Protein AF-A0AAD7EHP1-F1 (afdb_monomer_lite)

InterPro domains:
  IPR008949 Isoprenoid synthase domain superfamily [G3DSA:1.10.600.10] (1-128)

Secondary structure (DSSP, 8-state):
-HHHHHHHTT-HHHHHHHHHHHHHHHHHHHHHHHHHHHHHHHHHH--PPPPPPPPS---S-HHHHHTT---HHHHHHHHHHHHHHHT-HHHHHHHHHH--STTS---HHHHHHHHHHHHHHHHHHHHHHHHHHTT--HHHHHHHHHHHHHHHHHHHHHTTHHHHHHHHHT-TT-TT--HHHHHHHHHHHHHHHHHHHHHHH-TTT--SSTHHHHSS-------

Structure (mmCIF, N/CA/C/O backbone):
data_AF-A0AAD7EHP1-F1
#
_entry.id   AF-A0AAD7EHP1-F1
#
loop_
_atom_site.group_PDB
_atom_site.id
_atom_site.type_symbol
_atom_site.label_atom_id
_atom_site.label_alt_id
_atom_site.label_comp_id
_atom_site.label_asym_id
_atom_site.label_entity_id
_atom_site.label_seq_id
_atom_site.pdbx_PDB_ins_code
_atom_site.Cartn_x
_atom_site.Cartn_y
_atom_site.Cartn_z
_atom_site.occupancy
_atom_site.B_iso_or_equiv
_atom_site.auth_seq_id
_atom_site.auth_comp_id
_atom_site.auth_asym_id
_atom_site.auth_atom_id
_atom_site.pdbx_PDB_model_num
ATOM 1 N N . MET A 1 1 ? 14.590 -21.689 11.921 1.00 51.53 1 MET A N 1
ATOM 2 C CA . MET A 1 1 ? 13.105 -21.683 11.906 1.00 51.53 1 MET A CA 1
ATOM 3 C C . MET A 1 1 ? 12.519 -21.373 13.291 1.00 51.53 1 MET A C 1
ATOM 5 O O . MET A 1 1 ? 11.481 -20.734 13.353 1.00 51.53 1 MET A O 1
ATOM 9 N N . THR A 1 2 ? 13.194 -21.745 14.386 1.00 60.00 2 THR A N 1
ATOM 10 C CA . THR A 1 2 ? 12.830 -21.421 15.783 1.00 60.00 2 THR A CA 1
ATOM 11 C C . THR A 1 2 ? 12.892 -19.927 16.131 1.00 60.00 2 THR A C 1
ATOM 13 O O . THR A 1 2 ? 11.960 -19.435 16.749 1.00 60.00 2 THR A O 1
ATOM 16 N N . GLU A 1 3 ? 13.889 -19.173 15.652 1.00 60.41 3 GLU A N 1
ATOM 17 C CA . GLU A 1 3 ? 13.988 -17.717 15.913 1.00 60.41 3 GLU A CA 1
ATOM 18 C C . GLU A 1 3 ? 12.805 -16.913 15.348 1.00 60.41 3 GLU A C 1
ATOM 20 O O . GLU A 1 3 ? 12.292 -16.004 15.992 1.00 60.41 3 GLU A O 1
ATOM 25 N N . LEU A 1 4 ? 12.310 -17.268 14.156 1.00 57.38 4 LEU A N 1
ATOM 26 C CA . LEU A 1 4 ? 11.130 -16.614 13.571 1.00 57.38 4 LEU A CA 1
ATOM 27 C C . LEU A 1 4 ? 9.859 -16.904 14.384 1.00 57.38 4 LEU A C 1
ATOM 29 O O . LEU A 1 4 ? 8.971 -16.061 14.455 1.00 57.38 4 LEU A O 1
ATOM 33 N N . LEU A 1 5 ? 9.779 -18.082 15.003 1.00 61.16 5 LEU A N 1
ATOM 34 C CA . LEU A 1 5 ? 8.697 -18.464 15.909 1.00 61.16 5 LEU A CA 1
ATOM 35 C C . LEU A 1 5 ? 8.768 -17.697 17.235 1.00 61.16 5 LEU A C 1
ATOM 37 O O . LEU A 1 5 ? 7.725 -17.332 17.768 1.00 61.16 5 LEU A O 1
ATOM 41 N N . GLU A 1 6 ? 9.967 -17.407 17.741 1.00 73.06 6 GLU A N 1
ATOM 42 C CA . GLU A 1 6 ? 10.153 -16.567 18.931 1.00 73.06 6 GLU A CA 1
ATOM 43 C C . GLU A 1 6 ? 9.808 -15.097 18.663 1.00 73.06 6 GLU A C 1
ATOM 45 O O . GLU A 1 6 ? 9.146 -14.464 19.484 1.00 73.06 6 GLU A O 1
ATOM 50 N N . ILE A 1 7 ? 10.202 -14.562 17.503 1.00 67.25 7 ILE A N 1
ATOM 51 C CA . ILE A 1 7 ? 9.988 -13.151 17.147 1.00 67.25 7 ILE A CA 1
ATOM 52 C C . ILE A 1 7 ? 8.534 -12.883 16.736 1.00 67.25 7 ILE A C 1
ATOM 54 O O . ILE A 1 7 ? 7.931 -11.909 17.188 1.00 67.25 7 ILE A O 1
ATOM 58 N N . TYR A 1 8 ? 7.954 -13.733 15.883 1.00 64.38 8 TY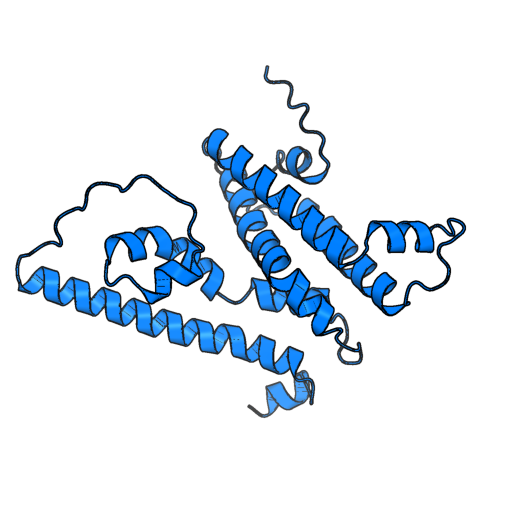R A N 1
ATOM 59 C CA . TYR A 1 8 ? 6.619 -13.512 15.310 1.00 64.38 8 TYR A CA 1
ATOM 60 C C . TYR A 1 8 ? 5.504 -14.301 16.011 1.00 64.38 8 TYR A C 1
ATOM 62 O O . TYR A 1 8 ? 4.321 -14.077 15.742 1.00 64.38 8 TYR A O 1
ATOM 70 N N . GLY A 1 9 ? 5.850 -15.206 16.930 1.00 73.75 9 GLY A N 1
ATOM 71 C CA . GLY A 1 9 ? 4.888 -15.991 17.699 1.00 73.75 9 GLY A CA 1
ATOM 72 C C . GLY A 1 9 ? 3.931 -16.813 16.828 1.00 73.75 9 GLY A C 1
ATOM 73 O O . GLY A 1 9 ? 4.270 -17.301 15.747 1.00 73.75 9 GLY A O 1
ATOM 74 N N . ASN A 1 10 ? 2.689 -16.947 17.303 1.00 75.94 10 ASN A N 1
ATOM 75 C CA . ASN A 1 10 ? 1.600 -17.620 16.587 1.00 75.94 10 ASN A CA 1
ATOM 76 C C . ASN A 1 10 ? 0.879 -16.718 15.573 1.00 75.94 10 ASN A C 1
ATOM 78 O O . ASN A 1 10 ? -0.175 -17.095 15.053 1.00 75.94 10 ASN A O 1
ATOM 82 N N . ASP A 1 11 ? 1.433 -15.559 15.228 1.00 76.56 11 ASP A N 1
ATOM 83 C CA . ASP A 1 11 ? 0.765 -14.647 14.316 1.00 76.56 11 ASP A CA 1
ATOM 84 C C . ASP A 1 11 ? 0.835 -15.143 12.866 1.00 76.56 11 ASP A C 1
ATOM 86 O O . ASP A 1 11 ? 1.907 -15.262 12.272 1.00 76.56 11 ASP A O 1
ATOM 90 N N . ALA A 1 12 ? -0.311 -15.500 12.289 1.00 72.75 12 ALA A N 1
ATOM 91 C CA . ALA A 1 12 ? -0.367 -16.050 10.937 1.00 72.75 12 ALA A CA 1
ATOM 92 C C . ALA A 1 12 ? -0.020 -15.009 9.858 1.00 72.75 12 ALA A C 1
ATOM 94 O O . ALA A 1 12 ? 0.536 -15.368 8.822 1.00 72.75 12 ALA A O 1
ATOM 95 N N . VAL A 1 13 ? -0.308 -13.727 10.101 1.00 70.44 13 VAL A N 1
ATOM 96 C CA . VAL A 1 13 ? -0.081 -12.651 9.130 1.00 70.44 13 VAL A CA 1
ATOM 97 C C . VAL A 1 13 ? 1.401 -12.328 9.060 1.00 70.44 13 VAL A C 1
ATOM 99 O O . VAL A 1 13 ? 1.963 -12.308 7.971 1.00 70.44 13 VAL A O 1
ATOM 102 N N . LEU A 1 14 ? 2.056 -12.153 10.210 1.00 69.94 14 LEU A N 1
ATOM 103 C CA . LEU A 1 14 ? 3.493 -11.863 10.246 1.00 69.94 14 LEU A CA 1
ATOM 104 C C . LEU A 1 14 ? 4.320 -13.035 9.700 1.00 69.94 14 LEU A C 1
ATOM 106 O O . LEU A 1 14 ? 5.288 -12.82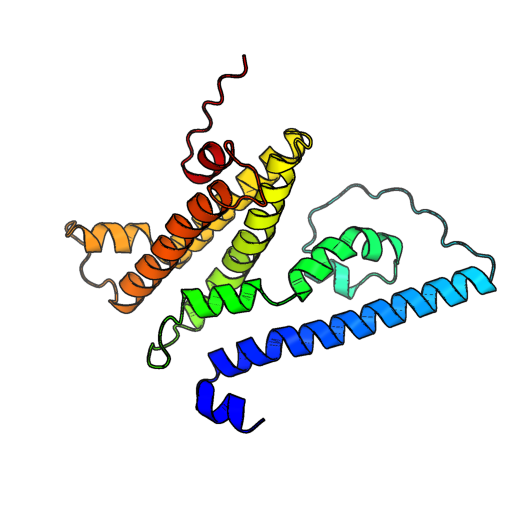5 8.972 1.00 69.94 14 LEU A O 1
ATOM 110 N N . ARG A 1 15 ? 3.890 -14.277 9.958 1.00 69.81 15 ARG A N 1
ATOM 111 C CA . ARG A 1 15 ? 4.502 -15.472 9.355 1.00 69.81 15 ARG A CA 1
ATOM 112 C C . ARG A 1 15 ? 4.280 -15.545 7.845 1.00 69.81 15 ARG A C 1
ATOM 114 O O . ARG A 1 15 ? 5.215 -15.862 7.116 1.00 69.81 15 ARG A O 1
ATOM 121 N N . GLY A 1 16 ? 3.075 -15.222 7.374 1.00 68.00 16 GLY A N 1
ATOM 122 C CA . GLY A 1 16 ? 2.766 -15.152 5.946 1.00 68.00 16 GLY A CA 1
ATOM 123 C C . GLY A 1 16 ? 3.605 -14.095 5.230 1.00 68.00 16 GLY A C 1
ATOM 124 O O . GLY A 1 16 ? 4.216 -14.385 4.210 1.00 68.00 16 GLY A O 1
ATOM 125 N N . VAL A 1 17 ? 3.723 -12.903 5.813 1.00 67.06 17 VAL A N 1
ATOM 126 C CA . VAL A 1 17 ? 4.549 -11.803 5.295 1.00 67.06 17 VAL A CA 1
ATOM 127 C C . VAL A 1 17 ? 6.025 -12.174 5.246 1.00 67.06 17 VAL A C 1
ATOM 129 O O . VAL A 1 17 ? 6.695 -11.825 4.286 1.00 67.06 17 VAL A O 1
ATOM 132 N N . ALA A 1 18 ? 6.535 -12.914 6.231 1.00 63.19 18 ALA A N 1
ATOM 133 C CA . ALA A 1 18 ? 7.902 -13.422 6.180 1.00 63.19 18 ALA A CA 1
ATOM 134 C C . ALA A 1 18 ? 8.089 -14.483 5.078 1.00 63.19 18 ALA A C 1
ATOM 136 O O . ALA A 1 18 ? 9.169 -14.577 4.504 1.00 63.19 18 ALA A O 1
ATOM 137 N N . ALA A 1 19 ? 7.055 -15.272 4.770 1.00 64.50 19 ALA A N 1
ATOM 138 C CA . ALA A 1 19 ? 7.105 -16.320 3.750 1.00 64.50 19 ALA A CA 1
ATOM 139 C C . ALA A 1 19 ? 6.930 -15.790 2.319 1.00 64.50 19 ALA A C 1
ATOM 141 O O . ALA A 1 19 ? 7.494 -16.374 1.396 1.00 64.50 19 ALA A O 1
ATOM 142 N N . VAL A 1 20 ? 6.180 -14.697 2.126 1.00 68.38 20 VAL A N 1
ATOM 143 C CA . VAL A 1 20 ? 5.904 -14.126 0.799 1.00 68.38 20 VAL A CA 1
ATOM 144 C C . VAL A 1 20 ? 7.207 -13.803 0.058 1.00 68.38 20 VAL A C 1
ATOM 146 O O . VAL A 1 20 ? 7.430 -14.447 -0.956 1.00 68.38 20 VAL A O 1
ATOM 149 N N . PRO A 1 21 ? 8.140 -12.966 0.556 1.00 61.12 21 PRO A N 1
ATOM 150 C CA . PRO A 1 21 ? 9.398 -12.686 -0.141 1.00 61.12 21 PRO A CA 1
ATOM 151 C C . PRO A 1 21 ? 10.193 -13.942 -0.523 1.00 61.12 21 PRO A C 1
ATOM 153 O O . PRO A 1 21 ? 10.827 -13.958 -1.570 1.00 61.12 21 PRO A O 1
ATOM 156 N N . TRP A 1 22 ? 10.127 -15.012 0.279 1.00 57.88 22 TRP A N 1
ATOM 157 C CA . TRP A 1 22 ? 10.786 -16.286 -0.025 1.00 57.88 22 TRP A CA 1
ATOM 158 C C . TRP A 1 22 ? 10.126 -17.052 -1.171 1.00 57.88 22 TRP A C 1
ATOM 160 O O . TRP A 1 22 ? 10.825 -17.505 -2.073 1.00 57.88 22 TRP A O 1
ATOM 170 N N . ILE A 1 23 ? 8.798 -17.192 -1.157 1.00 67.50 23 ILE A N 1
ATOM 171 C CA . ILE A 1 23 ? 8.046 -17.811 -2.263 1.00 67.50 23 ILE A CA 1
ATOM 172 C C . ILE A 1 23 ? 8.320 -17.034 -3.549 1.00 67.50 23 ILE A C 1
ATOM 174 O O . ILE A 1 23 ? 8.612 -17.593 -4.601 1.00 67.50 23 ILE A O 1
ATOM 178 N N . THR A 1 24 ? 8.292 -15.719 -3.424 1.00 63.22 24 THR A N 1
ATOM 179 C CA . THR A 1 24 ? 8.427 -14.801 -4.531 1.00 63.22 24 THR A CA 1
ATOM 180 C C . THR A 1 24 ? 9.853 -14.768 -5.101 1.00 63.22 24 THR A C 1
ATOM 182 O O . THR A 1 24 ? 10.026 -14.712 -6.318 1.00 63.22 24 THR A O 1
ATOM 185 N N . PHE A 1 25 ? 10.872 -14.910 -4.248 1.00 62.84 25 PHE A N 1
ATOM 186 C CA . PHE A 1 25 ? 12.261 -15.145 -4.650 1.00 62.84 25 PHE A CA 1
ATOM 187 C C . PHE A 1 25 ? 12.414 -16.464 -5.419 1.00 62.84 25 PHE A C 1
ATOM 189 O O . PHE A 1 25 ? 13.030 -16.481 -6.481 1.00 62.84 25 PHE A O 1
ATOM 196 N N . ILE A 1 26 ? 11.813 -17.551 -4.923 1.00 65.56 26 ILE A N 1
ATOM 197 C CA . ILE A 1 26 ? 11.844 -18.864 -5.584 1.00 65.56 26 ILE A CA 1
ATOM 198 C C . ILE A 1 26 ? 11.208 -18.785 -6.981 1.00 65.56 26 ILE A C 1
ATOM 200 O O . ILE A 1 26 ? 11.816 -19.247 -7.947 1.00 65.56 26 ILE A O 1
ATOM 204 N N . ASP A 1 27 ? 10.039 -18.151 -7.111 1.00 67.25 27 ASP A N 1
ATOM 205 C CA . ASP A 1 27 ? 9.392 -17.910 -8.409 1.00 67.25 27 ASP A CA 1
ATOM 206 C C . ASP A 1 27 ? 10.288 -17.093 -9.354 1.00 67.25 27 ASP A C 1
ATOM 208 O O . ASP A 1 27 ? 10.375 -17.381 -10.549 1.00 67.25 27 ASP A O 1
ATOM 212 N N . GLY A 1 28 ? 10.970 -16.072 -8.824 1.00 62.28 28 GLY A N 1
ATOM 213 C CA . GLY A 1 28 ? 11.942 -15.270 -9.567 1.00 62.28 28 GLY A CA 1
ATOM 214 C C . GLY A 1 28 ? 13.089 -16.114 -10.123 1.00 62.28 28 GLY A C 1
ATOM 215 O O . GLY A 1 28 ? 13.375 -16.038 -11.317 1.00 62.28 28 GLY A O 1
ATOM 216 N N . CYS A 1 29 ? 13.687 -16.975 -9.294 1.00 65.69 29 CYS A N 1
ATOM 217 C CA . CYS A 1 29 ? 14.755 -17.886 -9.712 1.00 65.69 29 CYS A CA 1
ATOM 218 C C . CYS A 1 29 ? 14.299 -18.881 -10.790 1.00 65.69 29 CYS A C 1
ATOM 220 O O . CYS A 1 29 ? 15.072 -19.201 -11.694 1.00 65.69 29 CYS A O 1
ATOM 222 N N . PHE A 1 30 ? 13.060 -19.381 -10.718 1.00 66.94 30 PHE A N 1
ATOM 223 C CA . PHE A 1 30 ? 12.521 -20.256 -11.762 1.00 66.94 30 PHE A CA 1
ATOM 224 C C . PHE A 1 30 ? 12.333 -19.514 -13.088 1.00 66.94 30 PHE A C 1
ATOM 226 O O . PHE A 1 30 ? 12.760 -20.025 -14.121 1.00 66.94 30 PHE A O 1
ATOM 233 N N . MET A 1 31 ? 11.793 -18.293 -13.066 1.00 66.38 31 MET A N 1
ATOM 234 C CA . MET A 1 31 ? 11.661 -17.490 -14.286 1.00 66.38 31 MET A CA 1
ATOM 235 C C . MET A 1 31 ? 13.010 -17.117 -14.906 1.00 66.38 31 MET A C 1
ATOM 237 O O . MET A 1 31 ? 13.165 -17.214 -16.120 1.00 66.38 31 MET A O 1
ATOM 241 N N . GLU A 1 32 ? 13.999 -16.727 -14.100 1.00 69.50 32 GLU A N 1
ATOM 242 C CA . GLU A 1 32 ? 15.356 -16.453 -14.591 1.00 69.50 32 GLU A CA 1
ATOM 243 C C . GLU A 1 32 ? 15.954 -17.687 -15.280 1.00 69.50 32 GLU A C 1
ATOM 245 O O . GLU A 1 32 ? 16.493 -17.593 -16.383 1.00 69.50 32 GLU A O 1
ATOM 250 N N . LYS A 1 33 ? 15.796 -18.870 -14.675 1.00 70.75 33 LYS A N 1
ATOM 251 C CA . LYS A 1 33 ? 16.229 -20.135 -15.274 1.00 70.75 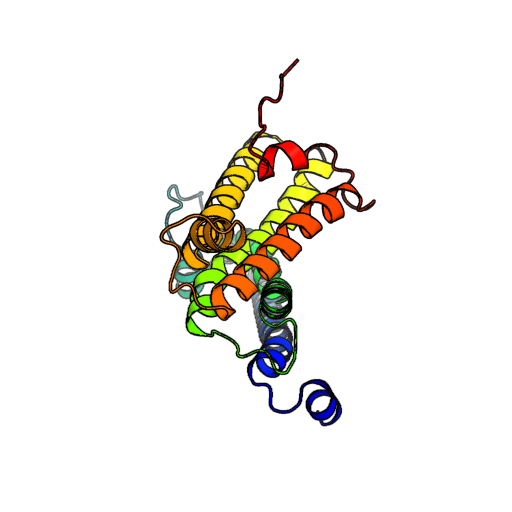33 LYS A CA 1
ATOM 252 C C . LYS A 1 33 ? 15.554 -20.390 -16.625 1.00 70.75 33 LYS A C 1
ATOM 254 O O . LYS A 1 33 ? 16.237 -20.810 -17.559 1.00 70.75 33 LYS A O 1
ATOM 259 N N . ASP A 1 34 ? 14.252 -20.146 -16.739 1.00 69.25 34 ASP A N 1
ATOM 260 C CA . ASP A 1 34 ? 13.510 -20.354 -17.987 1.00 69.25 34 ASP A CA 1
ATOM 261 C C . ASP A 1 34 ? 13.969 -19.391 -19.094 1.00 69.25 34 ASP A C 1
ATOM 263 O O . ASP A 1 34 ? 14.149 -19.816 -20.239 1.00 69.25 34 ASP A O 1
ATOM 267 N N . ILE A 1 35 ? 14.255 -18.129 -18.749 1.00 68.69 35 ILE A N 1
ATOM 268 C CA . ILE A 1 35 ? 14.849 -17.143 -19.668 1.00 68.69 35 ILE A CA 1
ATOM 269 C C . ILE A 1 35 ? 16.216 -17.632 -20.158 1.00 68.69 35 ILE A C 1
ATOM 271 O O . ILE A 1 35 ? 16.448 -17.696 -21.365 1.00 68.69 35 ILE A O 1
ATOM 275 N N . LEU A 1 36 ? 17.096 -18.056 -19.247 1.00 72.56 36 LEU A N 1
ATOM 276 C CA . LEU A 1 36 ? 18.434 -18.547 -19.597 1.00 72.56 36 LEU A CA 1
ATOM 277 C C . LEU A 1 36 ? 18.383 -19.799 -20.488 1.00 72.56 36 LEU A C 1
ATOM 279 O O . LEU A 1 36 ? 19.185 -19.944 -21.414 1.00 72.56 36 LEU A O 1
ATOM 283 N N . ILE A 1 37 ? 17.431 -20.706 -20.244 1.00 72.25 37 ILE A N 1
ATOM 284 C CA . ILE A 1 37 ? 17.199 -21.883 -21.093 1.00 72.25 37 ILE A CA 1
ATOM 285 C C . ILE A 1 37 ? 16.756 -21.448 -22.496 1.00 72.25 37 ILE A C 1
ATOM 287 O O . ILE A 1 37 ? 17.287 -21.946 -23.493 1.00 72.25 37 ILE A O 1
ATOM 291 N N . ALA A 1 38 ? 15.814 -20.510 -22.592 1.00 70.38 38 ALA A N 1
ATOM 292 C CA . ALA A 1 38 ? 15.325 -20.006 -23.869 1.00 70.38 38 ALA A CA 1
ATOM 293 C C . ALA A 1 38 ? 16.416 -19.280 -24.67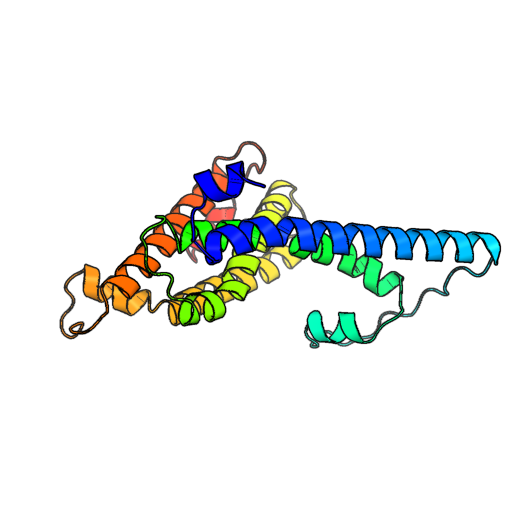7 1.00 70.38 38 ALA A C 1
ATOM 295 O O . ALA A 1 38 ? 16.543 -19.510 -25.885 1.00 70.38 38 ALA A O 1
ATOM 296 N N . GLU A 1 39 ? 17.249 -18.467 -24.024 1.00 71.94 39 GLU A N 1
ATOM 297 C CA . GLU A 1 39 ? 18.408 -17.816 -24.644 1.00 71.94 39 GLU A CA 1
ATOM 298 C C . GLU A 1 39 ? 19.421 -18.845 -25.158 1.00 71.94 39 GLU A C 1
ATOM 300 O O . GLU A 1 39 ? 19.853 -18.770 -26.311 1.00 71.94 39 GLU A O 1
ATOM 305 N N . TYR A 1 40 ? 19.741 -19.861 -24.348 1.00 76.56 40 TYR A N 1
ATOM 306 C CA . TYR A 1 40 ? 20.640 -20.946 -24.743 1.00 76.56 40 TYR A CA 1
ATOM 307 C C . TYR A 1 40 ? 20.133 -21.692 -25.988 1.00 76.56 40 TYR A C 1
ATOM 309 O O . TYR A 1 40 ? 20.897 -21.957 -26.922 1.00 76.56 40 TYR A O 1
ATOM 317 N N . HIS A 1 41 ? 18.836 -22.009 -26.039 1.00 71.38 41 HIS A N 1
ATOM 318 C CA . HIS A 1 41 ? 18.234 -22.670 -27.198 1.00 71.38 41 HIS A CA 1
ATOM 319 C C . HIS A 1 41 ? 18.212 -21.779 -28.444 1.00 71.38 41 HIS A C 1
ATOM 321 O O . HIS A 1 41 ? 18.502 -22.264 -29.544 1.00 71.38 41 HIS A O 1
ATOM 327 N N . SER A 1 42 ? 17.930 -20.486 -28.284 1.00 73.75 42 SER A N 1
ATOM 328 C CA . SER A 1 42 ? 17.937 -19.511 -29.382 1.00 73.75 42 SER A CA 1
ATOM 329 C C . SER A 1 42 ? 19.341 -19.359 -29.975 1.00 73.75 42 SER A C 1
ATOM 331 O O . SER A 1 42 ? 19.525 -19.459 -31.190 1.00 73.75 42 SER A O 1
ATOM 333 N N . ALA A 1 43 ? 20.361 -19.246 -29.117 1.00 76.88 43 ALA A N 1
ATOM 334 C CA . ALA A 1 43 ? 21.762 -19.172 -29.526 1.00 76.88 43 ALA A CA 1
ATOM 335 C C . ALA A 1 43 ? 22.220 -20.431 -30.281 1.00 76.88 43 ALA A C 1
ATOM 337 O O . ALA A 1 43 ? 22.983 -20.345 -31.242 1.00 76.88 43 ALA A O 1
ATOM 338 N N . ARG A 1 44 ? 21.735 -21.611 -29.876 1.00 77.81 44 ARG A N 1
ATOM 339 C CA . ARG A 1 44 ? 22.128 -22.894 -30.473 1.00 77.81 44 ARG A CA 1
ATOM 340 C C . ARG A 1 44 ? 21.431 -23.195 -31.802 1.00 77.81 44 ARG A C 1
ATOM 342 O O . ARG A 1 44 ? 22.001 -23.888 -32.641 1.00 77.81 44 ARG A O 1
ATOM 349 N N . THR A 1 45 ? 20.202 -22.723 -31.989 1.00 82.31 45 THR A N 1
ATOM 350 C CA . THR A 1 45 ? 19.402 -23.009 -33.194 1.00 82.31 45 THR A CA 1
ATOM 351 C C . THR A 1 45 ? 19.550 -21.947 -34.284 1.00 82.31 45 THR A C 1
ATOM 353 O O . THR A 1 45 ? 19.120 -22.178 -35.412 1.00 82.31 45 THR A O 1
ATOM 356 N N . GLY A 1 46 ? 20.154 -20.791 -33.977 1.00 71.00 46 GLY A N 1
ATOM 357 C CA . GLY A 1 46 ? 20.308 -19.674 -34.917 1.00 71.00 46 GLY A CA 1
ATOM 358 C C . GLY A 1 46 ? 18.986 -18.995 -35.296 1.00 71.00 46 GLY A C 1
ATOM 359 O O . GLY A 1 46 ? 18.979 -18.044 -36.076 1.00 71.00 46 GLY A O 1
ATOM 360 N N . GLN A 1 47 ? 17.866 -19.462 -34.741 1.00 66.31 47 GLN A N 1
ATOM 361 C CA . GLN A 1 47 ? 16.574 -18.808 -34.836 1.00 66.31 47 GLN A CA 1
ATOM 362 C C . GLN A 1 47 ? 16.458 -17.834 -33.671 1.00 66.31 47 GLN A C 1
ATOM 364 O O . GLN A 1 47 ? 16.034 -18.194 -32.577 1.00 66.31 47 GLN A O 1
ATOM 369 N N . TRP A 1 48 ? 16.826 -16.579 -33.917 1.00 55.88 48 TRP A N 1
ATOM 370 C CA . TRP A 1 48 ? 16.304 -15.492 -33.100 1.00 55.88 48 TRP A CA 1
ATOM 371 C C . TRP A 1 48 ? 14.780 -15.521 -33.221 1.00 55.88 48 TRP A C 1
ATOM 373 O O . TRP A 1 48 ? 14.255 -15.612 -34.339 1.00 55.88 48 TRP A O 1
ATOM 383 N N . ALA A 1 49 ? 14.073 -15.484 -32.089 1.00 56.56 49 ALA A N 1
ATOM 384 C CA . ALA A 1 49 ? 12.633 -15.268 -32.086 1.00 56.56 49 ALA A CA 1
ATOM 385 C C . ALA A 1 49 ? 12.345 -14.051 -32.980 1.00 56.56 49 ALA A C 1
ATOM 387 O O . ALA A 1 49 ? 12.969 -13.000 -32.830 1.00 56.56 49 ALA A O 1
ATOM 388 N N . ARG A 1 50 ? 11.505 -14.223 -34.007 1.00 50.53 50 ARG A N 1
ATOM 389 C CA . ARG A 1 50 ? 11.193 -13.127 -34.932 1.00 50.53 50 ARG A CA 1
ATOM 390 C C . ARG A 1 50 ? 10.583 -11.977 -34.121 1.00 50.53 50 ARG A C 1
ATOM 392 O O . ARG A 1 50 ? 9.631 -12.259 -33.397 1.00 50.53 50 ARG A O 1
ATOM 399 N N . PRO A 1 51 ? 11.043 -10.725 -34.288 1.00 42.72 51 PRO A N 1
ATOM 400 C CA . PRO A 1 51 ? 10.432 -9.585 -33.616 1.00 42.72 51 PRO A CA 1
ATOM 401 C C . PRO A 1 51 ? 8.973 -9.475 -34.060 1.00 42.72 51 PRO A C 1
ATOM 403 O O . PRO A 1 51 ? 8.681 -9.410 -35.262 1.00 42.72 51 PRO A O 1
ATOM 406 N N . ILE A 1 52 ? 8.048 -9.522 -33.103 1.00 47.38 52 ILE A N 1
ATOM 407 C CA . ILE A 1 52 ? 6.615 -9.473 -33.392 1.00 47.38 52 ILE A CA 1
ATOM 408 C C . ILE A 1 52 ? 6.168 -8.011 -33.418 1.00 47.38 52 ILE A C 1
ATOM 410 O O . ILE A 1 52 ? 6.504 -7.208 -32.551 1.00 47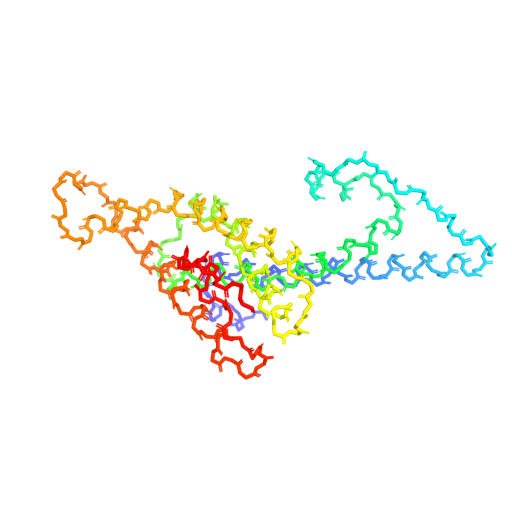.38 52 ILE A O 1
ATOM 414 N N . ALA A 1 53 ? 5.391 -7.661 -34.444 1.00 38.31 53 ALA A N 1
ATOM 415 C CA . ALA A 1 53 ? 4.795 -6.340 -34.577 1.00 38.31 53 ALA A CA 1
ATOM 416 C C . ALA A 1 53 ? 3.951 -5.982 -33.331 1.00 38.31 53 ALA A C 1
ATOM 418 O O . ALA A 1 53 ? 3.181 -6.826 -32.858 1.00 38.31 53 ALA A O 1
ATOM 419 N N . PRO A 1 54 ? 4.040 -4.742 -32.817 1.00 38.28 54 PRO A N 1
ATOM 420 C CA . PRO A 1 54 ? 3.297 -4.328 -31.632 1.00 38.28 54 PRO A CA 1
ATOM 421 C C . PRO A 1 54 ? 1.790 -4.464 -31.876 1.00 38.28 54 PRO A C 1
ATOM 423 O O . PRO A 1 54 ? 1.261 -3.943 -32.860 1.00 38.28 54 PRO A O 1
ATOM 426 N N . ARG A 1 55 ? 1.085 -5.171 -30.984 1.00 41.47 55 ARG A N 1
ATOM 427 C CA . ARG A 1 55 ? -0.379 -5.270 -31.042 1.00 41.47 55 ARG A CA 1
ATOM 428 C C . ARG A 1 55 ? -1.031 -4.057 -30.367 1.00 41.47 55 ARG A C 1
ATOM 430 O O . ARG A 1 55 ? -0.694 -3.762 -29.220 1.00 41.47 55 ARG A O 1
ATOM 437 N N . PRO A 1 56 ? -1.989 -3.389 -31.029 1.00 45.25 56 PRO A N 1
ATOM 438 C CA . PRO A 1 56 ? -2.802 -2.360 -30.405 1.00 45.25 56 PRO A CA 1
ATOM 439 C C . PRO A 1 56 ? -3.952 -3.027 -29.639 1.00 45.25 56 PRO A C 1
ATOM 441 O O . PRO A 1 56 ? -4.846 -3.589 -30.255 1.00 45.25 56 PRO A O 1
ATOM 444 N N . ASP A 1 57 ? -3.852 -3.057 -28.309 1.00 48.00 57 ASP A N 1
ATOM 445 C CA . ASP A 1 57 ? -4.942 -2.810 -27.343 1.00 48.00 57 ASP A CA 1
ATOM 446 C C . ASP A 1 57 ? -4.535 -3.306 -25.946 1.00 48.00 57 ASP A C 1
ATOM 448 O O . ASP A 1 57 ? -4.307 -4.494 -25.709 1.00 48.00 57 ASP A O 1
ATOM 452 N N . ILE A 1 58 ? -4.415 -2.371 -24.998 1.00 45.94 58 ILE A N 1
ATOM 453 C CA . ILE A 1 58 ? -3.945 -2.611 -23.628 1.00 45.94 58 ILE A CA 1
ATOM 454 C C . ILE A 1 58 ? -5.113 -2.368 -22.669 1.00 45.94 58 ILE A C 1
ATOM 456 O O . ILE A 1 58 ? -5.245 -1.289 -22.105 1.00 45.94 58 ILE A O 1
ATOM 460 N N . THR A 1 59 ? -5.951 -3.382 -22.466 1.00 40.47 59 THR A N 1
ATOM 461 C CA . THR A 1 59 ? -7.009 -3.364 -21.430 1.00 40.47 59 THR A CA 1
ATOM 462 C C . THR A 1 59 ? -7.206 -4.705 -20.715 1.00 40.47 59 THR A C 1
ATOM 464 O O . THR A 1 59 ? -8.149 -4.856 -19.947 1.00 40.47 59 THR A O 1
ATOM 467 N N . LEU A 1 60 ? -6.305 -5.680 -20.891 1.00 44.09 60 LEU A N 1
ATOM 468 C CA . LEU A 1 60 ? -6.309 -6.915 -20.090 1.00 44.09 60 LEU A CA 1
ATOM 469 C C . LEU A 1 60 ? -5.451 -6.770 -18.833 1.00 44.09 60 LEU A C 1
ATOM 471 O O . LEU A 1 60 ? -4.345 -6.222 -18.907 1.00 44.09 60 LEU A O 1
ATOM 475 N N . SER A 1 61 ? -5.938 -7.305 -17.712 1.00 48.56 61 SER A N 1
ATOM 476 C CA . SER A 1 61 ? -5.204 -7.332 -16.447 1.00 48.56 61 SER A CA 1
ATOM 477 C C . SER A 1 61 ? -3.905 -8.141 -16.586 1.00 48.56 61 SER A C 1
ATOM 479 O O . SER A 1 61 ? -3.861 -9.155 -17.284 1.00 48.56 61 SER A O 1
ATOM 481 N N . VAL A 1 62 ? -2.831 -7.692 -15.929 1.00 47.09 62 VAL A N 1
ATOM 482 C CA . VAL A 1 62 ? -1.497 -8.337 -15.948 1.00 47.09 62 VAL A CA 1
ATOM 483 C C . VAL A 1 62 ? -1.581 -9.830 -15.578 1.00 47.09 62 VAL A C 1
ATOM 485 O O . VAL A 1 62 ? -0.901 -10.666 -16.169 1.00 47.09 62 VAL A O 1
ATOM 488 N N . TYR A 1 63 ? -2.497 -10.191 -14.676 1.00 42.88 63 TYR A N 1
ATOM 489 C CA . TYR A 1 63 ? -2.716 -11.573 -14.243 1.00 42.88 63 TYR A CA 1
ATOM 490 C C . TYR A 1 63 ? -3.296 -12.489 -15.332 1.00 42.88 63 TYR A C 1
ATOM 492 O O . TYR A 1 63 ? -2.951 -13.667 -15.382 1.00 42.88 63 TYR A O 1
ATOM 500 N N . GLU A 1 64 ? -4.137 -11.976 -16.233 1.00 47.78 64 GLU A N 1
ATOM 501 C CA . GLU A 1 64 ? -4.698 -12.773 -17.335 1.00 47.78 64 GLU A CA 1
ATOM 502 C C . GLU A 1 64 ? -3.688 -13.018 -18.464 1.00 47.78 64 GLU A C 1
ATOM 504 O O . GLU A 1 64 ? -3.805 -14.011 -19.188 1.00 47.78 64 GLU A O 1
ATOM 509 N N . ARG A 1 65 ? -2.681 -12.145 -18.608 1.00 50.50 65 ARG A N 1
ATOM 510 C CA . ARG A 1 65 ? -1.618 -12.280 -19.621 1.00 50.50 65 ARG A CA 1
ATOM 511 C C . ARG A 1 65 ? -0.557 -13.294 -19.209 1.00 50.50 65 ARG A C 1
ATOM 513 O O . ARG A 1 65 ? -0.190 -14.145 -20.021 1.00 50.50 65 ARG A O 1
ATOM 520 N N . LEU A 1 66 ? -0.152 -13.269 -17.937 1.00 45.38 66 LEU A N 1
ATOM 521 C CA . LEU A 1 66 ? 0.840 -14.193 -17.370 1.00 45.38 66 LEU A CA 1
ATOM 522 C C . LEU A 1 66 ? 0.430 -15.671 -17.491 1.00 45.38 66 LEU A C 1
ATOM 524 O O . LEU A 1 66 ? 1.289 -16.541 -17.568 1.00 45.38 66 LEU A O 1
ATOM 528 N N . GLY A 1 67 ? -0.871 -15.972 -17.558 1.00 49.53 67 GLY A N 1
ATOM 529 C CA . GLY A 1 67 ? -1.364 -17.344 -17.713 1.00 49.53 67 GLY A CA 1
ATOM 530 C C . GLY A 1 67 ? -1.434 -17.875 -19.151 1.00 49.53 67 GLY A C 1
ATOM 531 O O . GLY A 1 67 ? -1.758 -19.048 -19.326 1.00 49.53 67 GLY A O 1
ATOM 532 N N . ARG A 1 68 ? -1.215 -17.050 -20.190 1.00 45.78 68 ARG A N 1
ATOM 533 C CA . ARG A 1 68 ? -1.565 -17.421 -21.582 1.00 45.78 68 ARG A CA 1
ATOM 534 C C . ARG A 1 68 ? -0.480 -17.231 -22.637 1.00 45.78 68 ARG A C 1
ATOM 536 O O . ARG A 1 68 ? -0.727 -17.599 -23.784 1.00 45.78 68 ARG A O 1
ATOM 543 N N . THR A 1 69 ? 0.685 -16.682 -22.312 1.00 43.41 69 THR A N 1
ATOM 544 C CA . THR A 1 69 ? 1.701 -16.395 -23.338 1.00 43.41 69 THR A CA 1
ATOM 545 C C . THR A 1 69 ? 3.011 -17.115 -23.042 1.00 43.41 69 THR A C 1
ATOM 547 O O . THR A 1 69 ? 3.468 -17.132 -21.909 1.00 43.41 69 THR A O 1
ATOM 550 N N . THR A 1 70 ? 3.592 -17.741 -24.065 1.00 50.22 70 THR A N 1
ATOM 551 C CA . THR A 1 70 ? 4.955 -18.309 -24.085 1.00 50.22 70 THR A CA 1
ATOM 552 C C . THR A 1 70 ? 5.946 -17.344 -24.753 1.00 50.22 70 THR A C 1
ATOM 554 O O . THR A 1 70 ? 7.002 -17.750 -25.230 1.00 50.22 70 THR A O 1
ATOM 557 N N . ASP A 1 71 ? 5.580 -16.063 -24.837 1.00 59.97 71 ASP A N 1
ATOM 558 C CA . ASP A 1 71 ? 6.264 -15.046 -25.632 1.00 59.97 71 ASP A CA 1
ATOM 559 C C . ASP A 1 71 ? 7.306 -14.289 -24.792 1.00 59.97 71 ASP A C 1
ATOM 561 O O . ASP A 1 71 ? 6.963 -13.482 -23.925 1.00 59.97 71 ASP A O 1
ATOM 565 N N . LEU A 1 72 ? 8.590 -14.568 -25.041 1.00 52.91 72 LEU A N 1
ATOM 566 C CA . LEU A 1 72 ? 9.712 -14.027 -24.270 1.00 52.91 72 LEU A CA 1
ATOM 567 C C . LEU A 1 72 ? 9.838 -12.497 -24.337 1.00 52.91 72 LEU A C 1
ATOM 569 O O . LEU A 1 72 ? 10.269 -11.896 -23.355 1.00 52.91 72 LEU A O 1
ATOM 573 N N . GLU A 1 73 ? 9.475 -11.850 -25.449 1.00 51.09 73 GLU A N 1
ATOM 574 C CA . GLU A 1 73 ? 9.574 -10.383 -25.560 1.00 51.09 73 GLU A CA 1
ATOM 575 C C . GLU A 1 73 ? 8.493 -9.685 -24.725 1.00 51.09 73 GLU A C 1
ATOM 577 O O . GLU A 1 73 ? 8.762 -8.665 -24.083 1.00 51.09 73 GLU A O 1
ATOM 582 N N . ALA A 1 74 ? 7.291 -10.268 -24.660 1.00 54.91 74 ALA A N 1
ATOM 583 C CA . ALA A 1 74 ? 6.240 -9.806 -23.758 1.00 54.91 74 ALA A CA 1
ATOM 584 C C . ALA A 1 74 ? 6.669 -9.970 -22.290 1.00 54.91 74 ALA A C 1
ATOM 586 O O . ALA A 1 74 ? 6.519 -9.039 -21.499 1.00 54.91 74 ALA A O 1
ATOM 587 N N . PHE A 1 75 ? 7.306 -11.099 -21.952 1.00 52.28 75 PHE A N 1
ATOM 588 C CA . PHE A 1 75 ? 7.901 -11.310 -20.631 1.00 52.28 75 PHE A CA 1
ATOM 589 C C . PHE A 1 75 ? 9.007 -10.303 -20.312 1.00 52.28 75 PHE A C 1
ATOM 591 O O . PHE A 1 75 ? 9.041 -9.807 -19.195 1.00 52.28 75 PHE A O 1
ATOM 598 N N . ALA A 1 76 ? 9.889 -9.966 -21.258 1.00 53.78 76 ALA A N 1
ATOM 599 C CA . ALA A 1 76 ? 10.989 -9.024 -21.039 1.00 53.78 76 ALA A CA 1
ATOM 600 C C . ALA A 1 76 ? 10.507 -7.577 -20.822 1.00 53.78 76 ALA A C 1
ATOM 602 O O . ALA A 1 76 ? 11.063 -6.859 -19.989 1.00 53.78 76 ALA A O 1
ATOM 603 N N . LEU A 1 77 ? 9.448 -7.151 -21.523 1.00 54.03 77 LEU A N 1
ATOM 604 C CA . LEU A 1 77 ? 8.796 -5.853 -21.298 1.00 54.03 77 LEU A CA 1
ATOM 605 C C . LEU A 1 77 ? 8.072 -5.793 -19.946 1.00 54.03 77 LEU A C 1
ATOM 607 O O . LEU A 1 77 ? 8.030 -4.736 -19.315 1.00 54.03 77 LEU A O 1
ATOM 611 N N . GLU A 1 78 ? 7.531 -6.923 -19.489 1.00 56.78 78 GLU A N 1
ATOM 612 C CA . GLU A 1 78 ? 6.878 -7.051 -18.186 1.00 56.78 78 GLU A CA 1
ATOM 613 C C . GLU A 1 78 ? 7.866 -7.370 -17.051 1.00 56.78 78 GLU A C 1
ATOM 615 O O . GLU A 1 78 ? 7.525 -7.180 -15.887 1.00 56.78 78 GLU A O 1
ATOM 620 N N . PHE A 1 79 ? 9.101 -7.782 -17.351 1.00 61.91 79 PHE A N 1
ATOM 621 C CA . PHE A 1 79 ? 10.084 -8.261 -16.374 1.00 61.91 79 PHE A CA 1
ATOM 622 C C . PHE A 1 79 ? 10.423 -7.243 -15.272 1.00 61.91 79 PHE A C 1
ATOM 624 O O . PHE A 1 79 ? 10.481 -7.643 -14.110 1.00 61.91 79 PHE A O 1
ATOM 631 N N . PRO A 1 80 ? 10.577 -5.930 -15.545 1.00 64.38 80 PRO A N 1
ATOM 632 C CA . PRO A 1 80 ? 10.779 -4.944 -14.481 1.00 64.38 80 PRO A CA 1
ATOM 633 C C . PRO A 1 80 ? 9.568 -4.823 -13.546 1.00 64.38 80 PRO A C 1
ATOM 635 O O . PRO A 1 80 ? 9.731 -4.761 -12.327 1.00 64.38 80 PRO A O 1
ATOM 638 N N . HIS A 1 81 ? 8.356 -4.854 -14.109 1.00 63.25 81 HIS A N 1
ATOM 639 C CA . HIS A 1 81 ? 7.109 -4.816 -13.342 1.00 63.25 81 HIS A CA 1
ATOM 640 C C . HIS A 1 81 ? 6.913 -6.116 -12.548 1.00 63.25 81 HIS A C 1
ATOM 642 O O . HIS A 1 81 ? 6.511 -6.090 -11.387 1.00 63.25 81 HIS A O 1
ATOM 648 N N . TYR A 1 82 ? 7.266 -7.256 -13.145 1.00 66.38 82 TYR A N 1
ATOM 649 C CA . TYR A 1 82 ? 7.318 -8.556 -12.491 1.00 66.38 82 TYR A CA 1
ATOM 650 C C . TYR A 1 82 ? 8.304 -8.542 -11.321 1.00 66.38 82 TYR A C 1
ATOM 652 O O . TYR A 1 82 ? 7.908 -8.877 -10.216 1.00 66.38 82 TYR A O 1
ATOM 660 N N . LEU A 1 83 ? 9.544 -8.074 -11.501 1.00 66.12 83 LEU A N 1
ATOM 661 C CA . LEU A 1 83 ? 10.526 -7.948 -10.417 1.00 66.12 83 LEU A CA 1
ATOM 662 C C . LEU A 1 83 ? 10.040 -7.039 -9.282 1.00 66.12 83 LEU A C 1
ATOM 664 O O . LEU A 1 83 ? 10.311 -7.322 -8.116 1.00 66.12 83 LEU A O 1
ATOM 668 N N . HIS A 1 84 ? 9.312 -5.966 -9.603 1.00 65.12 84 HIS A N 1
ATOM 669 C CA . HIS A 1 84 ? 8.714 -5.095 -8.592 1.00 65.12 84 HIS A CA 1
ATOM 670 C C . HIS A 1 84 ? 7.630 -5.813 -7.796 1.00 65.12 84 HIS A C 1
ATOM 672 O O . HIS A 1 84 ? 7.750 -5.883 -6.576 1.00 65.12 84 HIS A O 1
ATOM 678 N N . LEU A 1 85 ? 6.662 -6.442 -8.468 1.00 65.44 85 LEU A N 1
ATOM 679 C CA . LEU A 1 85 ? 5.668 -7.301 -7.813 1.00 65.44 85 LEU A CA 1
ATOM 680 C C . LEU A 1 85 ? 6.324 -8.441 -7.021 1.00 65.44 85 LEU A C 1
ATOM 682 O O . LEU A 1 85 ? 5.766 -8.927 -6.040 1.00 65.44 85 LEU A O 1
ATOM 686 N N . LYS A 1 86 ? 7.507 -8.891 -7.456 1.00 65.69 86 LYS A N 1
ATOM 687 C CA . LYS A 1 86 ? 8.170 -10.068 -6.909 1.00 65.69 86 LYS A CA 1
ATOM 688 C C . LYS A 1 86 ? 9.163 -9.792 -5.774 1.00 65.69 86 LYS A C 1
ATOM 690 O O . LYS A 1 86 ? 9.626 -10.725 -5.123 1.00 65.69 86 LYS A O 1
ATOM 695 N N . ASN A 1 87 ? 9.483 -8.541 -5.456 1.00 68.69 87 ASN A N 1
ATOM 696 C CA . ASN A 1 87 ? 10.337 -8.291 -4.291 1.00 68.69 87 ASN A CA 1
ATOM 697 C C . ASN A 1 87 ? 9.588 -8.508 -2.957 1.00 68.69 87 ASN A C 1
ATOM 699 O O . ASN A 1 87 ? 10.232 -8.617 -1.915 1.00 68.69 87 ASN A O 1
ATOM 703 N N . GLY A 1 88 ? 8.248 -8.599 -2.981 1.00 65.00 88 GLY A N 1
ATOM 704 C CA . GLY A 1 88 ? 7.400 -8.860 -1.809 1.00 65.00 88 GLY A CA 1
ATOM 705 C C . GLY A 1 88 ? 7.461 -7.769 -0.735 1.00 65.00 88 GLY A C 1
ATOM 706 O O . GLY A 1 88 ? 6.930 -7.932 0.366 1.00 65.00 88 GLY A O 1
ATOM 707 N N . VAL A 1 89 ? 8.159 -6.667 -1.021 1.00 80.75 89 VAL A N 1
ATOM 708 C CA . VAL A 1 89 ? 8.410 -5.599 -0.058 1.00 80.75 89 VAL A CA 1
ATOM 709 C C . VAL A 1 89 ? 7.111 -4.855 0.199 1.00 80.75 89 VAL A C 1
ATOM 711 O O . VAL A 1 89 ? 6.791 -4.562 1.345 1.00 80.75 89 VAL A O 1
ATOM 714 N N . ALA A 1 90 ? 6.324 -4.586 -0.838 1.00 84.12 90 ALA A N 1
ATOM 715 C CA . ALA A 1 90 ? 5.113 -3.797 -0.697 1.00 84.12 90 ALA A CA 1
ATOM 716 C C . ALA A 1 90 ? 4.047 -4.492 0.166 1.00 84.12 90 ALA A C 1
ATOM 718 O O . ALA A 1 90 ? 3.428 -3.835 1.000 1.00 84.12 90 ALA A O 1
ATOM 719 N N . GLU A 1 91 ? 3.895 -5.813 0.067 1.00 83.62 91 GLU A N 1
ATOM 720 C CA . GLU A 1 91 ? 3.026 -6.601 0.945 1.00 83.62 91 GLU A CA 1
ATOM 721 C C . GLU A 1 91 ? 3.522 -6.589 2.393 1.00 83.62 91 GLU A C 1
ATOM 723 O O . GLU A 1 91 ? 2.717 -6.501 3.323 1.00 83.62 91 GLU A O 1
ATOM 728 N N . ALA A 1 92 ? 4.841 -6.636 2.599 1.00 83.25 92 ALA A N 1
ATOM 729 C CA . ALA A 1 92 ? 5.423 -6.530 3.931 1.00 83.25 92 ALA A CA 1
ATOM 730 C C . ALA A 1 92 ? 5.191 -5.148 4.553 1.00 83.25 92 ALA A C 1
ATOM 732 O O . ALA A 1 92 ? 4.812 -5.051 5.722 1.00 83.25 92 ALA A O 1
ATOM 733 N N . TYR A 1 93 ? 5.333 -4.084 3.762 1.00 84.44 93 TYR A N 1
ATOM 734 C CA . TYR A 1 93 ? 4.962 -2.732 4.170 1.00 84.44 93 TYR A CA 1
ATOM 735 C C . TYR A 1 93 ? 3.464 -2.635 4.465 1.00 84.44 93 TYR A C 1
ATOM 737 O O . TYR A 1 93 ? 3.098 -2.123 5.517 1.00 84.44 93 TYR A O 1
ATOM 745 N N . ALA A 1 94 ? 2.592 -3.165 3.602 1.00 87.94 94 ALA A N 1
ATOM 746 C CA . ALA A 1 94 ? 1.146 -3.166 3.818 1.00 87.94 94 ALA A CA 1
ATOM 747 C C . ALA A 1 94 ? 0.775 -3.844 5.144 1.00 87.94 94 ALA A C 1
ATOM 749 O O . ALA A 1 94 ? -0.004 -3.298 5.929 1.00 87.94 94 ALA A O 1
ATOM 750 N N . ALA A 1 95 ? 1.371 -4.998 5.438 1.00 86.56 95 ALA A N 1
ATOM 751 C CA . ALA A 1 95 ? 1.178 -5.662 6.717 1.00 86.56 95 ALA A CA 1
ATOM 752 C C . ALA A 1 95 ? 1.720 -4.835 7.889 1.00 86.56 95 ALA A C 1
ATOM 754 O O . ALA A 1 95 ? 1.026 -4.704 8.892 1.00 86.56 95 ALA A O 1
ATOM 755 N N . GLY A 1 96 ? 2.902 -4.226 7.759 1.00 85.88 96 GLY A N 1
ATOM 756 C CA . GLY A 1 96 ? 3.464 -3.337 8.781 1.00 85.88 96 GLY A CA 1
ATOM 757 C C . GLY A 1 96 ? 2.601 -2.099 9.055 1.00 85.88 96 GLY A C 1
ATOM 758 O O . GLY A 1 96 ? 2.501 -1.664 10.199 1.00 85.88 96 GLY A O 1
ATOM 759 N N . ILE A 1 97 ? 1.926 -1.567 8.030 1.00 89.50 97 ILE A N 1
ATOM 760 C CA . ILE A 1 97 ? 0.996 -0.437 8.154 1.00 89.50 97 ILE A CA 1
ATOM 761 C C . ILE A 1 97 ? -0.241 -0.851 8.956 1.00 89.50 97 ILE A C 1
ATOM 763 O O . ILE A 1 97 ? -0.592 -0.188 9.928 1.00 89.50 97 ILE A O 1
ATOM 767 N N . PHE A 1 98 ? -0.906 -1.943 8.563 1.00 87.94 98 PHE A N 1
ATOM 768 C CA . PHE A 1 98 ? -2.204 -2.332 9.137 1.00 87.94 98 PHE A CA 1
ATOM 769 C C . PHE A 1 98 ? -2.115 -3.261 10.350 1.00 87.94 98 PHE A C 1
ATOM 771 O O . PHE A 1 98 ? -3.131 -3.554 10.980 1.00 87.94 98 PHE A O 1
ATOM 778 N N . LYS A 1 99 ? -0.916 -3.738 10.682 1.00 86.56 99 LYS A N 1
ATOM 779 C CA . LYS A 1 99 ? -0.640 -4.576 11.845 1.00 86.56 99 LYS A CA 1
ATOM 780 C C . LYS A 1 99 ? 0.530 -4.009 12.640 1.00 86.56 99 LYS A C 1
ATOM 782 O O . LYS A 1 99 ? 1.592 -4.616 12.757 1.00 86.56 99 LYS A O 1
ATOM 787 N N . ALA A 1 100 ? 0.311 -2.823 13.199 1.00 80.69 100 ALA A N 1
ATOM 788 C CA . ALA A 1 100 ? 1.334 -2.085 13.931 1.00 80.69 100 ALA A CA 1
ATOM 789 C C . ALA A 1 100 ? 1.777 -2.789 15.225 1.00 80.69 100 ALA A C 1
ATOM 791 O O . ALA A 1 100 ? 2.877 -2.542 15.714 1.00 80.69 100 ALA A O 1
ATOM 792 N N . THR A 1 101 ? 0.934 -3.658 15.797 1.00 80.31 101 THR A N 1
ATOM 793 C CA . THR A 1 101 ? 1.281 -4.453 16.980 1.00 80.31 101 THR A CA 1
ATOM 794 C C . THR A 1 101 ? 0.915 -5.923 16.793 1.00 80.31 101 THR A C 1
ATOM 796 O O . THR A 1 101 ? -0.009 -6.271 16.053 1.00 80.31 101 THR A O 1
ATOM 799 N N . LYS A 1 102 ? 1.636 -6.808 17.494 1.00 77.94 102 LYS A N 1
ATOM 800 C CA . LYS A 1 102 ? 1.383 -8.259 17.473 1.00 77.94 102 LYS A CA 1
ATOM 801 C C . LYS A 1 102 ? -0.044 -8.604 17.926 1.00 77.94 102 LYS A C 1
ATOM 803 O O . LYS A 1 102 ? -0.678 -9.477 17.345 1.00 77.94 102 LYS A O 1
ATOM 808 N N . ASP A 1 103 ? -0.557 -7.860 18.906 1.00 83.75 103 ASP A N 1
ATOM 809 C CA . ASP A 1 103 ? -1.855 -8.106 19.539 1.00 83.75 103 ASP A CA 1
ATOM 810 C C . ASP A 1 103 ? -3.013 -7.410 18.797 1.00 83.75 103 ASP A C 1
ATOM 812 O O . ASP A 1 103 ? -4.178 -7.610 19.137 1.00 83.75 103 ASP A O 1
ATOM 816 N N . GLN A 1 104 ? -2.722 -6.603 17.765 1.00 80.88 104 GLN A N 1
ATOM 817 C CA . GLN A 1 104 ? -3.754 -5.975 16.945 1.00 80.88 104 GLN A CA 1
ATOM 818 C C . GLN A 1 104 ? -4.526 -7.049 16.167 1.00 80.88 104 GLN A C 1
ATOM 820 O O . GLN A 1 104 ? -3.946 -7.810 15.378 1.00 80.88 104 GLN A O 1
ATOM 825 N N . ILE A 1 105 ? -5.849 -7.069 16.359 1.00 83.62 105 ILE A N 1
ATOM 826 C CA . ILE A 1 105 ? -6.766 -7.886 15.562 1.00 83.62 105 ILE A CA 1
ATOM 827 C C . ILE A 1 105 ? -6.644 -7.437 14.113 1.00 83.62 105 ILE A C 1
ATOM 829 O O . ILE A 1 105 ? -6.894 -6.279 13.783 1.00 83.62 105 ILE A O 1
ATOM 833 N N . PHE A 1 106 ? -6.252 -8.365 13.246 1.00 78.12 106 PHE A N 1
ATOM 834 C CA . PHE A 1 106 ? -6.037 -8.068 11.842 1.00 78.12 106 PHE A CA 1
ATOM 835 C C . PHE A 1 106 ? -7.362 -8.161 11.072 1.00 78.12 106 PHE A C 1
ATOM 837 O O . PHE A 1 106 ? -7.922 -9.257 10.959 1.00 78.12 106 PHE A O 1
ATOM 844 N N . PRO A 1 107 ? -7.885 -7.056 10.515 1.00 81.06 107 PRO A N 1
ATOM 845 C CA . PRO A 1 107 ? -9.164 -7.050 9.820 1.00 81.06 107 PRO A CA 1
ATOM 846 C C . PRO A 1 107 ? -8.980 -7.588 8.402 1.00 81.06 107 PRO A C 1
ATOM 848 O O . PRO A 1 107 ? -9.004 -6.845 7.420 1.00 81.06 107 PRO A O 1
ATOM 851 N N . LEU A 1 108 ? -8.804 -8.908 8.298 1.00 81.56 108 LEU A N 1
ATOM 852 C CA . LEU A 1 108 ? -8.384 -9.604 7.082 1.00 81.56 108 LEU A CA 1
ATOM 853 C C . LEU A 1 108 ? -9.226 -9.227 5.855 1.00 81.56 108 LEU A C 1
ATOM 855 O O . LEU A 1 108 ? -8.682 -8.990 4.782 1.00 81.56 108 LEU A O 1
ATOM 859 N N . ARG A 1 109 ? -10.549 -9.091 6.013 1.00 84.12 109 ARG A N 1
ATOM 860 C CA . ARG A 1 109 ? -11.451 -8.700 4.917 1.00 84.12 109 ARG A CA 1
ATOM 861 C C . ARG A 1 109 ? -11.146 -7.303 4.367 1.00 84.12 109 ARG A C 1
ATOM 863 O O . ARG A 1 109 ? -11.185 -7.110 3.155 1.00 84.12 109 ARG A O 1
ATOM 870 N N . ARG A 1 110 ? -10.868 -6.331 5.242 1.00 83.31 110 ARG A N 1
ATOM 871 C CA . ARG A 1 110 ? -10.516 -4.961 4.831 1.00 83.31 110 ARG A CA 1
ATOM 872 C C . ARG A 1 110 ? -9.122 -4.936 4.233 1.00 83.31 110 ARG A C 1
ATOM 874 O O . ARG A 1 110 ? -8.951 -4.371 3.162 1.00 83.31 110 ARG A O 1
ATOM 881 N N . TYR A 1 111 ? -8.181 -5.625 4.876 1.00 84.06 111 TYR A N 1
ATOM 882 C CA . TYR A 1 111 ? -6.813 -5.762 4.395 1.00 84.06 111 TYR A CA 1
ATOM 883 C C . TYR A 1 111 ? -6.757 -6.319 2.969 1.00 84.06 111 TYR A C 1
ATOM 885 O O . TYR A 1 111 ? -6.210 -5.668 2.090 1.00 84.06 111 TYR A O 1
ATOM 893 N N . ILE A 1 112 ? -7.399 -7.463 2.709 1.00 83.38 112 ILE A N 1
ATOM 894 C CA . ILE A 1 112 ? -7.433 -8.078 1.372 1.00 83.38 112 ILE A CA 1
ATOM 895 C C . ILE A 1 112 ? -8.023 -7.116 0.333 1.00 83.38 112 ILE A C 1
ATOM 897 O O . ILE A 1 112 ? -7.552 -7.078 -0.799 1.00 83.38 112 ILE A O 1
ATOM 901 N N . LYS A 1 113 ? -9.030 -6.317 0.712 1.00 88.25 113 LYS A N 1
ATOM 902 C CA . LYS A 1 113 ? -9.653 -5.346 -0.192 1.00 88.25 113 LYS A CA 1
ATOM 903 C C . LYS A 1 113 ? -8.710 -4.193 -0.559 1.00 88.25 113 LYS A C 1
ATOM 905 O O . LYS A 1 113 ? -8.734 -3.756 -1.702 1.00 88.25 113 LYS A O 1
ATOM 910 N N . VAL A 1 114 ? -7.913 -3.693 0.389 1.00 91.06 114 VAL A N 1
ATOM 911 C CA . VAL A 1 114 ? -7.012 -2.544 0.160 1.00 91.06 114 VAL A CA 1
ATOM 912 C C . VAL A 1 114 ? -5.633 -2.939 -0.347 1.00 91.06 114 VAL A C 1
ATOM 914 O O . VAL A 1 114 ? -4.952 -2.105 -0.936 1.00 91.06 114 VAL A O 1
ATOM 917 N N . LEU A 1 115 ? -5.219 -4.188 -0.125 1.00 87.12 115 LEU A N 1
ATOM 918 C CA . LEU A 1 115 ? -3.867 -4.658 -0.405 1.00 87.12 115 LEU A CA 1
ATOM 919 C C . LEU A 1 115 ? -3.409 -4.365 -1.843 1.00 87.12 115 LEU A C 1
ATOM 921 O O . LEU A 1 115 ? -2.330 -3.794 -1.973 1.00 87.12 115 LEU A O 1
ATOM 925 N N . PRO A 1 116 ? -4.190 -4.640 -2.910 1.00 87.81 116 PRO A N 1
ATOM 926 C CA . PRO A 1 116 ? -3.736 -4.362 -4.273 1.00 87.81 116 PRO A CA 1
ATOM 927 C C . PRO A 1 116 ? -3.403 -2.884 -4.504 1.00 87.81 116 PRO A C 1
ATOM 929 O O . PRO A 1 116 ? -2.366 -2.566 -5.083 1.00 87.81 116 PRO A O 1
ATOM 932 N N . ASP A 1 117 ? -4.245 -1.974 -4.006 1.00 91.50 117 ASP A N 1
ATOM 933 C CA . ASP A 1 117 ? -4.035 -0.535 -4.169 1.00 91.50 117 ASP A CA 1
ATOM 934 C C . ASP A 1 117 ? -2.887 -0.014 -3.295 1.00 91.50 117 ASP A C 1
ATOM 936 O O . ASP A 1 117 ? -2.150 0.874 -3.718 1.00 91.50 117 ASP A O 1
ATOM 940 N N . VAL A 1 118 ? -2.704 -0.562 -2.089 1.00 90.81 118 VAL A N 1
ATOM 941 C CA . VAL A 1 118 ? -1.591 -0.199 -1.194 1.00 90.81 118 VAL A CA 1
ATOM 942 C C . VAL A 1 118 ? -0.263 -0.663 -1.783 1.00 90.81 118 VAL A C 1
ATOM 944 O O . VAL A 1 118 ? 0.692 0.113 -1.829 1.00 90.81 118 VAL A O 1
ATOM 947 N N . THR A 1 119 ? -0.210 -1.896 -2.286 1.00 89.75 119 THR A N 1
ATOM 948 C CA . THR A 1 119 ? 0.974 -2.440 -2.952 1.00 89.75 119 THR A CA 1
ATOM 949 C C . THR A 1 119 ? 1.317 -1.619 -4.195 1.00 89.75 119 THR A C 1
ATOM 951 O O . THR A 1 119 ? 2.461 -1.190 -4.361 1.00 89.75 119 THR A O 1
ATOM 954 N N . PHE A 1 120 ? 0.312 -1.301 -5.016 1.00 88.19 120 PHE A N 1
ATOM 955 C CA . PHE A 1 120 ? 0.469 -0.403 -6.158 1.00 88.19 120 PHE A CA 1
ATOM 956 C C . PHE A 1 120 ? 0.997 0.975 -5.736 1.00 88.19 120 PHE A C 1
ATOM 958 O O . PHE A 1 120 ? 1.956 1.470 -6.325 1.00 88.19 120 PHE A O 1
ATOM 965 N N . PHE A 1 121 ? 0.423 1.578 -4.690 1.00 90.19 121 PHE A N 1
ATOM 966 C CA . PHE A 1 121 ? 0.853 2.877 -4.171 1.00 90.19 121 PHE A CA 1
ATOM 967 C C . PHE A 1 121 ? 2.327 2.873 -3.751 1.00 90.19 121 PHE A C 1
ATOM 969 O O . PHE A 1 121 ? 3.052 3.818 -4.056 1.00 90.19 121 PHE A O 1
ATOM 976 N N . ILE A 1 122 ? 2.788 1.815 -3.081 1.00 89.50 122 ILE A N 1
ATOM 977 C CA . ILE A 1 122 ? 4.181 1.699 -2.637 1.00 89.50 122 ILE A CA 1
ATOM 978 C C . ILE A 1 122 ? 5.120 1.570 -3.842 1.00 89.50 122 ILE A C 1
ATOM 980 O O . ILE A 1 122 ? 6.089 2.325 -3.943 1.00 89.50 122 ILE A O 1
ATOM 984 N N . HIS A 1 123 ? 4.832 0.661 -4.779 1.00 86.31 123 HIS A N 1
ATOM 985 C CA . HIS A 1 123 ? 5.682 0.455 -5.955 1.00 86.31 123 HIS A CA 1
ATOM 986 C C . HIS A 1 123 ? 5.719 1.681 -6.861 1.00 86.31 123 HIS A C 1
ATOM 988 O O . HIS A 1 123 ? 6.786 2.246 -7.094 1.00 86.31 123 HIS A O 1
ATOM 994 N N . ILE A 1 124 ? 4.554 2.135 -7.319 1.00 84.94 124 ILE A N 1
ATOM 995 C CA . ILE A 1 124 ? 4.469 3.254 -8.256 1.00 84.94 124 ILE A CA 1
ATOM 996 C C . ILE A 1 124 ? 4.852 4.563 -7.578 1.00 84.94 124 ILE A C 1
ATOM 998 O O . ILE A 1 124 ? 5.444 5.422 -8.220 1.00 84.94 124 ILE A O 1
ATOM 1002 N N . GLY A 1 125 ? 4.601 4.719 -6.276 1.00 85.38 125 GLY A N 1
ATOM 1003 C CA . GLY A 1 125 ? 5.093 5.866 -5.518 1.00 85.38 125 GLY A CA 1
ATOM 1004 C C . GLY A 1 125 ? 6.622 5.960 -5.535 1.00 85.38 125 GLY A C 1
ATOM 1005 O O . GLY A 1 125 ? 7.153 7.042 -5.774 1.00 85.38 125 GLY A O 1
ATOM 1006 N N . ASN A 1 126 ? 7.325 4.835 -5.347 1.00 83.81 126 ASN A N 1
ATOM 1007 C CA . ASN A 1 126 ? 8.789 4.769 -5.441 1.00 83.81 126 ASN A CA 1
ATOM 1008 C C . ASN A 1 126 ? 9.294 5.020 -6.871 1.00 83.81 126 ASN A C 1
ATOM 1010 O O . ASN A 1 126 ? 10.238 5.782 -7.068 1.00 83.81 126 ASN A O 1
ATOM 1014 N N . GLU A 1 127 ? 8.670 4.413 -7.880 1.00 81.81 127 GLU A N 1
ATOM 1015 C CA . GLU A 1 127 ? 9.083 4.602 -9.275 1.00 81.81 127 GLU A CA 1
ATOM 1016 C C . GLU A 1 127 ? 8.824 6.029 -9.759 1.00 81.81 127 GLU A C 1
ATOM 1018 O O . GLU A 1 127 ? 9.691 6.645 -10.380 1.00 81.81 127 GLU A O 1
ATOM 1023 N N . ALA A 1 128 ? 7.659 6.595 -9.437 1.00 80.69 128 ALA A N 1
ATOM 1024 C CA . ALA A 1 128 ? 7.338 7.982 -9.738 1.00 80.69 128 ALA A CA 1
ATOM 1025 C C . ALA A 1 128 ? 8.343 8.925 -9.066 1.00 80.69 128 ALA A C 1
ATOM 1027 O O . ALA A 1 128 ? 8.780 9.888 -9.697 1.00 80.69 128 ALA A O 1
ATOM 1028 N N . ALA A 1 129 ? 8.769 8.617 -7.833 1.00 77.25 129 ALA A N 1
ATOM 1029 C CA . ALA A 1 129 ? 9.852 9.322 -7.157 1.00 77.25 129 ALA A CA 1
ATOM 1030 C C . ALA A 1 129 ? 11.124 9.341 -8.011 1.00 77.25 129 ALA A C 1
ATOM 1032 O O . ALA A 1 129 ? 11.680 10.386 -8.337 1.00 77.25 129 ALA A O 1
ATOM 1033 N N . GLU A 1 130 ? 11.592 8.165 -8.399 1.00 79.50 130 GLU A N 1
ATOM 1034 C CA . GLU A 1 130 ? 12.839 8.022 -9.134 1.00 79.50 130 GLU A CA 1
ATOM 1035 C C . GLU A 1 130 ? 12.768 8.659 -10.529 1.00 79.50 130 GLU A C 1
ATOM 1037 O O . GLU A 1 130 ? 13.684 9.374 -10.947 1.00 79.50 130 GLU A O 1
ATOM 1042 N N . MET A 1 131 ? 11.648 8.482 -11.233 1.00 77.75 131 MET A N 1
ATOM 1043 C CA . MET A 1 131 ? 11.419 9.080 -12.546 1.00 77.75 131 MET A CA 1
ATOM 1044 C C . MET A 1 131 ? 11.468 10.607 -12.492 1.00 77.75 131 MET A C 1
ATOM 1046 O O . MET A 1 131 ? 12.159 11.214 -13.312 1.00 77.75 131 MET A O 1
ATOM 1050 N N . LEU A 1 132 ? 10.790 11.217 -11.518 1.00 73.69 132 LEU A N 1
ATOM 1051 C CA . LEU A 1 132 ? 10.775 12.669 -11.341 1.00 73.69 132 LEU A CA 1
ATOM 1052 C C . LEU A 1 132 ? 12.163 13.207 -10.960 1.00 73.69 132 LEU A C 1
ATOM 1054 O O . LEU A 1 132 ? 12.579 14.236 -11.486 1.00 73.69 132 LEU A O 1
ATOM 1058 N N . GLY A 1 133 ? 12.914 12.488 -10.121 1.00 73.69 133 GLY A N 1
ATOM 1059 C CA . GLY A 1 133 ? 14.264 12.881 -9.701 1.00 73.69 133 GLY A CA 1
ATOM 1060 C C . GLY A 1 133 ? 15.301 12.792 -10.822 1.00 73.69 133 GLY A C 1
ATOM 1061 O O . GLY A 1 133 ? 16.294 13.518 -10.827 1.00 73.69 133 GLY A O 1
ATOM 1062 N N . SER A 1 134 ? 15.059 11.914 -11.798 1.00 77.69 134 SER A N 1
ATOM 1063 C CA . SER A 1 134 ? 15.927 11.712 -12.964 1.00 77.69 134 SER A CA 1
ATOM 1064 C C . SER A 1 134 ? 15.643 12.659 -14.140 1.00 77.69 134 SER A C 1
ATOM 1066 O O . SER A 1 134 ? 16.347 12.589 -15.147 1.00 77.69 134 SER A O 1
ATOM 1068 N N . GLY A 1 135 ? 14.629 13.530 -14.047 1.00 69.81 135 GLY A N 1
ATOM 1069 C CA . GLY A 1 135 ? 14.269 14.473 -15.116 1.00 69.81 135 GLY A CA 1
ATOM 1070 C C . GLY A 1 135 ? 13.665 13.820 -16.370 1.00 69.81 135 GLY A C 1
ATOM 1071 O O . GLY A 1 135 ? 13.705 14.407 -17.451 1.00 69.81 135 GLY A O 1
ATOM 1072 N N . ARG A 1 136 ? 13.129 12.594 -16.263 1.00 70.69 136 ARG A N 1
ATOM 1073 C CA . ARG A 1 136 ? 12.497 11.882 -17.390 1.00 70.69 136 ARG A CA 1
ATOM 1074 C C . ARG A 1 136 ? 11.123 12.476 -17.742 1.00 70.69 136 ARG A C 1
ATOM 1076 O O . ARG A 1 136 ? 10.446 13.058 -16.903 1.00 70.69 136 ARG A O 1
ATOM 1083 N N . THR A 1 137 ? 10.718 12.314 -19.006 1.00 61.25 137 THR A N 1
ATOM 1084 C CA . THR A 1 137 ? 9.579 12.992 -19.666 1.00 61.25 137 THR A CA 1
ATOM 1085 C C . THR A 1 137 ? 8.267 13.048 -18.861 1.00 61.25 137 THR A C 1
ATOM 1087 O O . THR A 1 137 ? 7.725 12.007 -18.479 1.00 61.25 137 THR A O 1
ATOM 1090 N N . MET A 1 138 ? 7.701 14.261 -18.751 1.00 60.66 138 MET A N 1
ATOM 1091 C CA . MET A 1 138 ? 6.461 14.614 -18.028 1.00 60.66 138 MET A CA 1
ATOM 1092 C C . MET A 1 138 ? 5.191 13.846 -18.443 1.00 60.66 138 MET A C 1
ATOM 1094 O O . MET A 1 138 ? 4.250 13.708 -17.661 1.00 60.66 138 MET A O 1
ATOM 1098 N N . THR A 1 139 ? 5.102 13.353 -19.678 1.00 64.62 139 THR A N 1
ATOM 1099 C CA . THR A 1 139 ? 3.853 12.745 -20.171 1.00 64.62 139 THR A CA 1
ATOM 1100 C C . THR A 1 139 ? 3.547 11.427 -19.461 1.00 64.62 139 THR A C 1
ATOM 1102 O O . THR A 1 139 ? 2.405 11.165 -19.093 1.00 64.62 139 THR A O 1
ATOM 1105 N N . ARG A 1 140 ? 4.583 10.618 -19.200 1.00 67.62 140 ARG A N 1
ATOM 1106 C CA . ARG A 1 140 ? 4.446 9.343 -18.484 1.00 67.62 140 ARG A CA 1
ATOM 1107 C C . ARG A 1 140 ? 4.250 9.563 -16.983 1.00 67.62 140 ARG A C 1
ATOM 1109 O O . ARG A 1 140 ? 3.513 8.806 -16.360 1.00 67.62 140 ARG A O 1
ATOM 1116 N N . SER A 1 141 ? 4.834 10.626 -16.417 1.00 68.69 141 SER A N 1
ATOM 1117 C CA . SER A 1 141 ? 4.609 10.970 -15.011 1.00 68.69 141 SER A CA 1
ATOM 1118 C C . SER A 1 141 ? 3.154 11.345 -14.754 1.00 68.69 141 SER A C 1
ATOM 1120 O O . SER A 1 141 ? 2.595 10.857 -13.783 1.00 68.6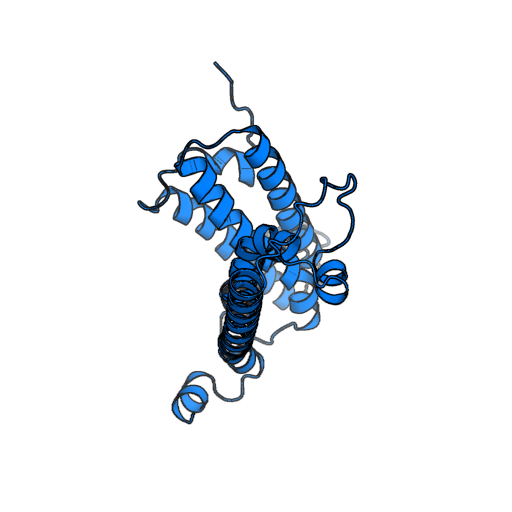9 141 SER A O 1
ATOM 1122 N N . ASN A 1 142 ? 2.500 12.114 -15.632 1.00 74.06 142 ASN A N 1
ATOM 1123 C CA . ASN A 1 142 ? 1.097 12.506 -15.433 1.00 74.06 142 ASN A CA 1
ATOM 1124 C C . ASN A 1 142 ? 0.146 11.304 -15.338 1.00 74.06 142 ASN A C 1
ATOM 1126 O O . ASN A 1 142 ? -0.726 11.292 -14.472 1.00 74.06 142 ASN A O 1
ATOM 1130 N N . PHE A 1 143 ? 0.350 10.284 -16.177 1.00 79.25 143 PHE A N 1
ATOM 1131 C CA . PHE A 1 143 ? -0.413 9.038 -16.102 1.00 79.25 143 PHE A CA 1
ATOM 1132 C C . PHE A 1 143 ? -0.217 8.337 -14.749 1.00 79.25 143 PHE A C 1
ATOM 1134 O O . PHE A 1 143 ? -1.192 8.068 -14.053 1.00 79.25 143 PHE A O 1
ATOM 1141 N N . PHE A 1 144 ? 1.035 8.126 -14.323 1.00 79.38 144 PHE A N 1
ATOM 1142 C CA . PHE A 1 144 ? 1.324 7.499 -13.027 1.00 79.38 144 PHE A CA 1
ATOM 1143 C C . PHE A 1 144 ? 0.769 8.296 -11.847 1.00 79.38 144 PHE A C 1
ATOM 1145 O O . PHE A 1 144 ? 0.275 7.715 -10.886 1.00 79.38 144 PHE A O 1
ATOM 1152 N N . CYS A 1 145 ? 0.819 9.624 -11.924 1.00 81.19 145 CYS A N 1
ATOM 1153 C CA . CYS A 1 145 ? 0.266 10.504 -10.903 1.00 81.19 145 CYS A CA 1
ATOM 1154 C C . CYS A 1 145 ? -1.244 10.323 -10.765 1.00 81.19 145 CYS A C 1
ATOM 1156 O O . CYS A 1 145 ? -1.749 10.282 -9.645 1.00 81.19 145 CYS A O 1
ATOM 1158 N N . GLU A 1 146 ? -1.964 10.217 -11.882 1.00 84.50 146 GLU A N 1
ATOM 1159 C CA . GLU A 1 146 ? -3.409 10.029 -11.839 1.00 84.50 146 GLU A CA 1
ATOM 1160 C C . GLU A 1 146 ? -3.786 8.640 -11.325 1.00 84.50 146 GLU A C 1
ATOM 1162 O O . GLU A 1 146 ? -4.626 8.534 -10.434 1.00 84.50 146 GLU A O 1
ATOM 1167 N N . GLU A 1 147 ? -3.105 7.589 -11.778 1.00 84.62 147 GLU A N 1
ATOM 1168 C CA . GLU A 1 147 ? -3.315 6.238 -11.251 1.00 84.62 147 GLU A CA 1
ATOM 1169 C C . GLU A 1 147 ? -3.015 6.157 -9.746 1.00 84.62 147 GLU A C 1
ATOM 1171 O O . GLU A 1 147 ? -3.777 5.555 -8.984 1.00 84.62 147 GLU A O 1
ATOM 1176 N N . LEU A 1 148 ? -1.960 6.836 -9.282 1.00 87.31 148 LEU A N 1
ATOM 1177 C CA . LEU A 1 148 ? -1.629 6.926 -7.861 1.00 87.31 148 LEU A CA 1
ATOM 1178 C C . LEU A 1 148 ? -2.739 7.634 -7.072 1.00 87.31 148 LEU A C 1
ATOM 1180 O O . LEU A 1 148 ? -3.135 7.161 -6.006 1.00 87.31 148 LEU A O 1
ATOM 1184 N N . ARG A 1 149 ? -3.292 8.736 -7.594 1.00 87.12 149 ARG A N 1
ATOM 1185 C CA . ARG A 1 149 ? -4.435 9.425 -6.968 1.00 87.12 149 ARG A CA 1
ATOM 1186 C C . ARG A 1 149 ? -5.664 8.535 -6.904 1.00 87.12 149 ARG A C 1
ATOM 1188 O O . ARG A 1 149 ? -6.341 8.512 -5.876 1.00 87.12 149 ARG A O 1
ATOM 1195 N N . GLN A 1 150 ? -5.959 7.799 -7.972 1.00 89.19 150 GLN A N 1
ATOM 1196 C CA . GLN A 1 150 ? -7.079 6.867 -7.977 1.00 89.19 150 GLN A CA 1
ATOM 1197 C C . GLN A 1 150 ? -6.884 5.752 -6.945 1.00 89.19 150 GLN A C 1
ATOM 1199 O O . GLN A 1 150 ? -7.818 5.466 -6.197 1.00 89.19 150 GLN A O 1
ATOM 1204 N N . ALA A 1 151 ? -5.680 5.185 -6.835 1.00 89.25 151 ALA A N 1
ATOM 1205 C CA . ALA A 1 151 ? -5.356 4.200 -5.805 1.00 89.25 151 ALA A CA 1
ATOM 1206 C C . ALA A 1 151 ? -5.574 4.774 -4.394 1.00 89.25 151 ALA A C 1
ATOM 1208 O O . ALA A 1 151 ? -6.287 4.173 -3.594 1.00 89.25 151 ALA A O 1
ATOM 1209 N N . ILE A 1 152 ? -5.080 5.987 -4.108 1.00 91.88 152 ILE A N 1
ATOM 1210 C CA . ILE A 1 152 ? -5.310 6.667 -2.819 1.00 91.88 152 ILE A CA 1
ATOM 1211 C C . ILE A 1 152 ? -6.810 6.817 -2.527 1.00 91.88 152 ILE A C 1
ATOM 1213 O O . ILE A 1 152 ? -7.239 6.556 -1.402 1.00 91.88 152 ILE A O 1
ATOM 1217 N N . ARG A 1 153 ? -7.622 7.203 -3.522 1.00 91.56 153 ARG A N 1
ATOM 1218 C CA . ARG A 1 153 ? -9.084 7.315 -3.370 1.00 91.56 153 ARG A CA 1
ATOM 1219 C C . ARG A 1 153 ? -9.736 5.960 -3.084 1.00 91.56 153 ARG A C 1
ATOM 1221 O O . ARG A 1 153 ? -10.580 5.879 -2.195 1.00 91.56 153 ARG A O 1
ATOM 1228 N N . ARG A 1 154 ? -9.343 4.891 -3.789 1.00 93.81 154 ARG A N 1
ATOM 1229 C CA . ARG A 1 154 ? -9.881 3.531 -3.581 1.00 93.81 154 ARG A CA 1
ATOM 1230 C C . ARG A 1 154 ? -9.522 2.966 -2.206 1.00 93.81 154 ARG A C 1
ATOM 1232 O O . ARG A 1 154 ? -10.394 2.396 -1.540 1.00 93.81 154 ARG A O 1
ATOM 1239 N N . ILE A 1 155 ? -8.290 3.194 -1.743 1.00 93.06 155 ILE A N 1
ATOM 1240 C CA . ILE A 1 155 ? -7.867 2.887 -0.367 1.00 93.06 155 ILE A CA 1
ATOM 1241 C C . ILE A 1 155 ? -8.719 3.694 0.610 1.00 93.06 155 ILE A C 1
ATOM 1243 O O . ILE A 1 155 ? -9.281 3.132 1.548 1.00 93.06 155 ILE A O 1
ATOM 1247 N N . GLY A 1 156 ? -8.885 4.992 0.342 1.00 92.94 156 GLY A N 1
ATOM 1248 C CA . GLY A 1 156 ? -9.671 5.900 1.165 1.00 92.94 156 GLY A CA 1
ATOM 1249 C C . GLY A 1 156 ? -11.115 5.453 1.367 1.00 92.94 156 GLY A C 1
ATOM 1250 O O . GLY A 1 156 ? -11.573 5.351 2.504 1.00 92.94 156 GLY A O 1
ATOM 1251 N N . GLY A 1 157 ? -11.804 5.105 0.281 1.00 93.00 157 GLY A N 1
ATOM 1252 C CA . GLY A 1 157 ? -13.170 4.585 0.339 1.00 93.00 157 GLY A CA 1
ATOM 1253 C C . GLY A 1 157 ? -13.261 3.209 1.003 1.00 93.00 157 GLY A C 1
ATOM 1254 O O . GLY A 1 157 ? -14.216 2.921 1.718 1.00 93.00 157 GLY A O 1
ATOM 1255 N N . SER A 1 158 ? -12.256 2.349 0.825 1.00 91.94 158 SER A N 1
ATOM 1256 C CA . SER A 1 158 ? -12.238 1.019 1.450 1.00 91.94 158 SER A CA 1
ATOM 1257 C C . SER A 1 158 ? -11.967 1.057 2.955 1.00 91.94 158 SER A C 1
ATOM 1259 O O . SER A 1 158 ? -12.483 0.202 3.674 1.00 91.94 158 SER A O 1
ATOM 1261 N N . LEU A 1 159 ? -11.200 2.047 3.420 1.00 91.81 159 LEU A N 1
ATOM 1262 C CA . LEU A 1 159 ? -10.932 2.313 4.836 1.00 91.81 159 LEU A CA 1
ATOM 1263 C C . LEU A 1 159 ? -11.909 3.313 5.461 1.00 91.81 159 LEU A C 1
ATOM 1265 O O . LEU A 1 159 ? -11.750 3.646 6.631 1.00 91.81 159 LEU A O 1
ATOM 1269 N N . ARG A 1 160 ? -12.895 3.809 4.699 1.00 93.06 160 ARG A N 1
ATOM 1270 C CA . ARG A 1 160 ? -13.881 4.789 5.178 1.00 93.06 160 ARG A CA 1
ATOM 1271 C C . ARG A 1 160 ? -13.219 6.023 5.801 1.00 93.06 160 ARG A C 1
ATOM 1273 O O . ARG A 1 160 ? -13.630 6.496 6.861 1.00 93.06 160 ARG A O 1
ATOM 1280 N N . LEU A 1 161 ? -12.133 6.508 5.181 1.00 91.75 161 LEU A N 1
ATOM 1281 C CA . LEU A 1 161 ? -11.286 7.553 5.771 1.00 91.75 161 LEU A CA 1
ATOM 1282 C C . LEU A 1 161 ? -12.083 8.815 6.080 1.00 91.75 161 LEU A C 1
ATOM 1284 O O . LEU A 1 161 ? -11.931 9.372 7.158 1.00 91.75 161 LEU A O 1
ATOM 1288 N N . GLU A 1 162 ? -12.953 9.243 5.167 1.00 93.25 162 GLU A N 1
ATOM 1289 C CA . GLU A 1 162 ? -13.758 10.446 5.366 1.00 93.25 162 GLU A CA 1
ATOM 1290 C C . GLU A 1 162 ? -14.709 10.302 6.554 1.00 93.25 162 GLU A C 1
ATOM 1292 O O . GLU A 1 162 ? -14.852 11.236 7.343 1.00 93.25 162 GLU A O 1
ATOM 1297 N N . GLU A 1 163 ? -15.352 9.144 6.724 1.00 94.50 163 GLU A N 1
ATOM 1298 C CA . GLU A 1 163 ? -16.226 8.924 7.875 1.00 94.50 163 GLU A CA 1
ATOM 1299 C C . GLU A 1 163 ? -15.426 8.841 9.177 1.00 94.50 163 GLU A C 1
ATOM 1301 O O . GLU A 1 163 ? -15.795 9.484 10.160 1.00 94.50 163 GLU A O 1
ATOM 1306 N N . CYS A 1 164 ? -14.297 8.129 9.177 1.00 94.06 164 CYS A N 1
ATOM 1307 C CA . CYS A 1 164 ? -13.411 8.050 10.337 1.00 94.06 164 CYS A CA 1
ATOM 1308 C C . CYS A 1 164 ? -12.879 9.434 10.730 1.00 94.06 164 CYS A C 1
ATOM 1310 O O . CYS A 1 164 ? -12.831 9.771 11.908 1.00 94.06 164 CYS A O 1
ATOM 1312 N N . GLU A 1 165 ? -12.508 10.268 9.759 1.00 92.75 165 GLU A N 1
ATOM 1313 C CA . GLU A 1 165 ? -12.031 11.629 10.000 1.00 92.75 165 GLU A CA 1
ATOM 1314 C C . GLU A 1 165 ? -13.106 12.546 10.573 1.00 92.75 165 GLU A C 1
ATOM 1316 O O . GLU A 1 165 ? -12.821 13.322 11.484 1.00 92.75 165 GLU A O 1
ATOM 1321 N N . ARG A 1 166 ? -14.335 12.447 10.064 1.00 93.81 166 ARG A N 1
ATOM 1322 C CA . ARG A 1 166 ? -15.485 13.168 10.617 1.00 93.81 166 ARG A CA 1
ATOM 1323 C C . ARG A 1 166 ? -15.782 12.724 12.053 1.00 93.81 166 ARG A C 1
ATOM 1325 O O . ARG A 1 166 ? -15.938 13.566 12.931 1.00 93.81 166 ARG A O 1
ATOM 1332 N N . SER A 1 167 ? -15.752 11.417 12.322 1.00 94.75 167 SER A N 1
ATOM 1333 C CA . SER A 1 167 ? -15.912 10.868 13.677 1.00 94.75 167 SER A CA 1
ATOM 1334 C C . SER A 1 167 ? -14.816 11.351 14.635 1.00 94.75 167 SER A C 1
ATOM 1336 O O . SER A 1 167 ? -15.120 11.824 15.725 1.00 94.75 167 SER A O 1
ATOM 1338 N N . MET A 1 168 ? -13.548 11.363 14.205 1.00 92.06 168 MET A N 1
ATOM 1339 C CA . MET A 1 168 ? -12.428 11.875 15.009 1.00 92.06 168 MET A CA 1
ATOM 1340 C C . MET A 1 168 ? -12.539 13.368 15.349 1.00 92.06 168 MET A C 1
ATOM 1342 O O . MET A 1 168 ? -11.982 13.801 16.356 1.00 92.06 168 MET A O 1
ATOM 1346 N N . ARG A 1 169 ? -13.224 14.161 14.517 1.00 94.25 169 ARG A N 1
ATOM 1347 C CA . ARG A 1 169 ? -13.502 15.581 14.789 1.00 94.25 169 ARG A CA 1
ATOM 1348 C C . ARG A 1 169 ? -14.710 15.801 15.702 1.00 94.25 169 ARG A C 1
ATOM 1350 O O . ARG A 1 169 ? -14.909 16.923 16.156 1.00 94.25 169 ARG A O 1
ATOM 1357 N N . GLY A 1 170 ? -15.482 14.753 15.987 1.00 93.00 170 GLY A N 1
ATOM 1358 C CA . GLY A 1 170 ? -16.738 14.858 16.725 1.00 93.00 170 GLY A CA 1
ATOM 1359 C C . GLY A 1 170 ? -17.889 15.405 15.878 1.00 93.00 170 GLY A C 1
ATOM 1360 O O . GLY A 1 170 ? -18.805 16.013 16.429 1.00 93.00 170 GLY A O 1
ATOM 1361 N N . ASP A 1 171 ? -17.847 15.219 14.553 1.00 93.75 171 ASP A N 1
ATOM 1362 C CA . ASP A 1 171 ? -18.935 15.644 13.672 1.00 93.75 171 ASP A CA 1
ATOM 1363 C C . ASP A 1 171 ? -20.222 14.853 14.021 1.00 93.75 171 ASP A C 1
ATOM 1365 O O . ASP A 1 171 ? -20.163 13.634 14.230 1.00 93.75 171 ASP A O 1
ATOM 1369 N N . PRO A 1 172 ? -21.397 15.506 14.090 1.00 92.25 172 PRO A N 1
ATOM 1370 C CA . PRO A 1 172 ? -22.643 14.848 14.477 1.00 92.25 172 PRO A CA 1
ATOM 1371 C C . PRO A 1 172 ? -23.073 13.779 13.460 1.00 92.25 172 PRO A C 1
ATOM 1373 O O . PRO A 1 172 ? -22.861 13.924 12.255 1.00 92.25 172 PRO A O 1
ATOM 1376 N N . GLY A 1 173 ? -23.728 12.717 13.944 1.00 88.06 173 GLY A N 1
ATOM 1377 C CA . GLY A 1 173 ? -24.232 11.622 13.103 1.00 88.06 173 GLY A CA 1
ATOM 1378 C C . GLY A 1 173 ? -23.196 10.550 12.753 1.00 88.06 173 GLY A C 1
ATOM 1379 O O . GLY A 1 173 ? -23.444 9.740 11.863 1.00 88.06 173 GLY A O 1
ATOM 1380 N N . MET A 1 174 ? -22.054 10.535 13.449 1.00 90.25 174 MET A N 1
ATOM 1381 C CA . MET A 1 174 ? -20.973 9.559 13.249 1.00 90.25 174 MET A CA 1
ATOM 1382 C C . MET A 1 174 ? -20.925 8.472 14.326 1.00 90.25 174 MET A C 1
ATOM 1384 O O . MET A 1 174 ? -19.895 7.822 14.520 1.00 90.25 174 MET A O 1
ATOM 1388 N N . ASP A 1 175 ? -22.055 8.256 14.998 1.00 84.62 175 ASP A N 1
ATOM 1389 C CA . ASP A 1 175 ? -22.237 7.159 15.939 1.00 84.62 175 ASP A CA 1
ATOM 1390 C C . ASP A 1 175 ? -22.164 5.817 15.189 1.00 84.62 175 ASP A C 1
ATOM 1392 O O . ASP A 1 175 ? -22.783 5.633 14.139 1.00 84.62 175 ASP A O 1
ATOM 1396 N N . GLY A 1 176 ? -21.393 4.863 15.718 1.00 89.06 176 GLY A N 1
ATOM 1397 C CA . GLY A 1 176 ? -21.297 3.507 15.163 1.00 89.06 176 GLY A CA 1
ATOM 1398 C C . GLY A 1 176 ? -20.134 3.250 14.198 1.00 89.06 176 GLY A C 1
ATOM 1399 O O . GLY A 1 176 ? -20.111 2.200 13.552 1.00 89.06 176 GLY A O 1
ATOM 1400 N N . ILE A 1 177 ? -19.156 4.156 14.091 1.00 92.44 177 ILE A N 1
ATOM 1401 C CA . ILE A 1 177 ? -17.859 3.796 13.496 1.00 92.44 177 ILE A CA 1
ATOM 1402 C C . ILE A 1 177 ? -17.077 2.947 14.501 1.00 92.44 177 ILE A C 1
ATOM 1404 O O . ILE A 1 177 ? -16.929 3.322 15.660 1.00 92.44 177 ILE A O 1
ATOM 1408 N N . ASP A 1 178 ? -16.601 1.790 14.045 1.00 93.19 178 ASP A N 1
ATOM 1409 C CA . ASP A 1 178 ? -15.789 0.878 14.847 1.00 93.19 178 ASP A CA 1
ATOM 1410 C C . ASP A 1 178 ? -14.441 1.536 15.197 1.00 93.19 178 ASP A C 1
ATOM 1412 O O . ASP A 1 178 ? -13.792 2.133 14.334 1.00 93.19 178 ASP A O 1
ATOM 1416 N N . GLU A 1 179 ? -13.979 1.400 16.441 1.00 92.31 179 GLU A N 1
ATOM 1417 C CA . GLU A 1 179 ? -12.654 1.879 16.859 1.00 92.31 179 GLU A CA 1
ATOM 1418 C C . GLU A 1 179 ? -11.541 1.270 15.991 1.00 92.31 179 GLU A C 1
ATOM 1420 O O . GLU A 1 179 ? -10.561 1.939 15.661 1.00 92.31 179 GLU A O 1
ATOM 1425 N N . LEU A 1 180 ? -11.718 0.024 15.537 1.00 90.81 180 LEU A N 1
ATOM 1426 C CA . LEU A 1 180 ? -10.789 -0.616 14.613 1.00 90.81 180 LEU A CA 1
ATOM 1427 C C . LEU A 1 180 ? -10.733 0.114 13.263 1.00 90.81 180 LEU A C 1
ATOM 1429 O O . LEU A 1 180 ? -9.653 0.243 12.693 1.00 90.81 180 LEU A O 1
ATOM 1433 N N . ASP A 1 181 ? -11.859 0.619 12.746 1.00 91.44 181 ASP A N 1
ATOM 1434 C CA . ASP A 1 181 ? -11.865 1.427 11.515 1.00 91.44 181 ASP A CA 1
ATOM 1435 C C . ASP A 1 181 ? -11.077 2.720 11.696 1.00 91.44 181 ASP A C 1
ATOM 1437 O O . ASP A 1 181 ? -10.216 3.052 10.876 1.00 91.44 181 ASP A O 1
ATOM 1441 N N . ILE A 1 182 ? -11.314 3.405 12.814 1.00 93.19 182 ILE A N 1
ATOM 1442 C CA . ILE A 1 182 ? -10.598 4.629 13.170 1.00 93.19 182 ILE A CA 1
ATOM 1443 C C . ILE A 1 182 ? -9.094 4.350 13.274 1.00 93.19 182 ILE A C 1
ATOM 1445 O O . ILE A 1 182 ? -8.281 5.128 12.766 1.00 93.19 182 ILE A O 1
ATOM 1449 N N . GLN A 1 183 ? -8.703 3.229 13.884 1.00 92.94 183 GLN A N 1
ATOM 1450 C CA . GLN A 1 183 ? -7.304 2.830 14.007 1.00 92.94 183 GLN A CA 1
ATOM 1451 C C . GLN A 1 183 ? -6.648 2.581 12.640 1.00 92.94 183 GLN A C 1
ATOM 1453 O O . GLN A 1 183 ? -5.573 3.126 12.382 1.00 92.94 183 GLN A O 1
ATOM 1458 N N . LEU A 1 184 ? -7.282 1.811 11.750 1.00 91.31 184 LEU A N 1
ATOM 1459 C CA . LEU A 1 184 ? -6.751 1.543 10.404 1.00 91.31 184 LEU A CA 1
ATOM 1460 C C . LEU A 1 184 ? -6.636 2.828 9.578 1.00 91.31 184 LEU A C 1
ATOM 1462 O O . LEU A 1 184 ? -5.646 3.031 8.874 1.00 91.31 184 LEU A O 1
ATOM 1466 N N . ALA A 1 185 ? -7.632 3.712 9.683 1.00 92.38 185 ALA A N 1
ATOM 1467 C CA . ALA A 1 185 ? -7.626 5.006 9.018 1.00 92.38 185 ALA A CA 1
ATOM 1468 C C . ALA A 1 185 ? -6.452 5.875 9.492 1.00 92.38 185 ALA A C 1
ATOM 1470 O O . ALA A 1 185 ? -5.726 6.440 8.670 1.00 92.38 185 ALA A O 1
ATOM 1471 N N . LYS A 1 186 ? -6.215 5.932 10.812 1.00 93.12 186 LYS A N 1
ATOM 1472 C CA . LYS A 1 186 ? -5.060 6.621 11.410 1.00 93.12 186 LYS A CA 1
ATOM 1473 C C . LYS A 1 186 ? -3.733 6.023 10.939 1.00 93.12 186 LYS A C 1
ATOM 1475 O O . LYS A 1 186 ? -2.832 6.780 10.590 1.00 93.12 186 LYS A O 1
ATOM 1480 N N . GLN A 1 187 ? -3.614 4.696 10.902 1.00 93.19 187 GLN A N 1
ATOM 1481 C CA . GLN A 1 187 ? -2.404 3.994 10.457 1.00 93.19 187 GLN A CA 1
ATOM 1482 C C . GLN A 1 187 ? -2.069 4.301 8.995 1.00 93.19 187 GLN A C 1
ATOM 1484 O O . GLN A 1 187 ? -0.954 4.726 8.693 1.00 93.19 187 GLN A O 1
ATOM 1489 N N . TRP A 1 188 ? -3.046 4.157 8.097 1.00 93.88 188 TRP A N 1
ATOM 1490 C CA . TRP A 1 188 ? -2.868 4.489 6.685 1.00 93.88 188 TRP A CA 1
ATOM 1491 C C . TRP A 1 188 ? -2.506 5.961 6.486 1.00 93.88 188 TRP A C 1
ATOM 1493 O O . TRP A 1 188 ? -1.571 6.268 5.747 1.00 93.88 188 TRP A O 1
ATOM 1503 N N . ARG A 1 189 ? -3.208 6.875 7.171 1.00 91.81 189 ARG A N 1
ATOM 1504 C CA . ARG A 1 189 ? -2.914 8.311 7.117 1.00 91.81 189 ARG A CA 1
ATOM 1505 C C . ARG A 1 189 ? -1.492 8.600 7.586 1.00 91.81 189 ARG A C 1
ATOM 1507 O O . ARG A 1 189 ? -0.756 9.263 6.870 1.00 91.81 189 ARG A O 1
ATOM 1514 N N . GLY A 1 190 ? -1.092 8.062 8.738 1.00 91.44 190 GLY A N 1
ATOM 1515 C CA . GLY A 1 190 ? 0.252 8.241 9.285 1.00 91.44 190 GLY A CA 1
ATOM 1516 C C . GLY A 1 190 ? 1.339 7.739 8.337 1.00 91.44 190 GLY A C 1
ATOM 1517 O O . GLY A 1 190 ? 2.321 8.441 8.106 1.00 91.44 190 GLY A O 1
ATOM 1518 N N . PHE A 1 191 ? 1.136 6.570 7.724 1.00 93.12 191 PHE A N 1
ATOM 1519 C CA . PHE A 1 191 ? 2.042 6.063 6.697 1.00 93.12 191 PHE A CA 1
ATOM 1520 C C . PHE A 1 191 ? 2.095 6.988 5.479 1.00 93.12 191 PHE A C 1
ATOM 1522 O O . PHE A 1 191 ? 3.173 7.451 5.124 1.00 93.12 191 PHE A O 1
ATOM 1529 N N . ARG A 1 192 ? 0.952 7.292 4.854 1.00 92.19 192 ARG A N 1
ATOM 1530 C CA . ARG A 1 192 ? 0.874 8.132 3.649 1.00 92.19 192 ARG A CA 1
ATOM 1531 C C . ARG A 1 192 ? 1.505 9.506 3.881 1.00 92.19 192 ARG A C 1
ATOM 1533 O O . ARG A 1 192 ? 2.302 9.962 3.063 1.00 92.19 192 ARG A O 1
ATOM 1540 N N . ASP A 1 193 ? 1.161 10.144 4.993 1.00 89.75 193 ASP A N 1
ATOM 1541 C CA . ASP A 1 193 ? 1.597 11.498 5.326 1.00 89.75 193 ASP A CA 1
ATOM 1542 C C . ASP A 1 193 ? 3.084 11.538 5.717 1.00 89.75 193 ASP A C 1
ATOM 1544 O O . ASP A 1 193 ? 3.708 12.583 5.574 1.00 89.75 193 ASP A O 1
ATOM 1548 N N . GLY A 1 194 ? 3.677 10.417 6.150 1.00 89.25 194 GLY A N 1
ATOM 1549 C CA . GLY A 1 194 ? 5.122 10.279 6.372 1.00 89.25 194 GLY A CA 1
ATOM 1550 C C . GLY A 1 194 ? 5.911 9.836 5.132 1.00 89.25 194 GLY A C 1
ATOM 1551 O O . GLY A 1 194 ? 7.035 10.286 4.917 1.00 89.25 194 GLY A O 1
ATOM 1552 N N . TYR A 1 195 ? 5.319 8.998 4.281 1.00 88.62 195 TYR A N 1
ATOM 1553 C CA . TYR A 1 195 ? 5.958 8.407 3.102 1.00 88.62 195 TYR A CA 1
ATOM 1554 C C . TYR A 1 195 ? 6.359 9.460 2.065 1.00 88.62 195 TYR A C 1
ATOM 1556 O O . TYR A 1 195 ? 7.449 9.414 1.496 1.00 88.62 195 TYR A O 1
ATOM 1564 N N . VAL A 1 196 ? 5.493 10.448 1.843 1.00 83.06 196 VAL A N 1
ATOM 1565 C CA . VAL A 1 196 ? 5.714 11.491 0.833 1.00 83.06 196 VAL A CA 1
ATOM 1566 C C . VAL A 1 196 ? 6.803 12.481 1.255 1.00 83.06 196 VAL A C 1
ATOM 1568 O O . VAL A 1 196 ? 7.730 12.699 0.470 1.00 83.06 196 VAL A O 1
ATOM 1571 N N . PRO A 1 197 ? 6.775 13.059 2.476 1.00 82.81 197 PRO A N 1
ATOM 1572 C CA . PRO A 1 197 ? 7.887 13.872 2.963 1.00 82.81 197 PRO A CA 1
ATOM 1573 C C . PRO A 1 197 ? 9.199 13.097 3.031 1.00 82.81 197 PRO A C 1
ATOM 1575 O O . PRO A 1 197 ? 10.238 13.656 2.687 1.00 82.81 197 PRO A O 1
ATOM 1578 N N . TRP A 1 198 ? 9.158 11.814 3.408 1.00 87.56 198 TRP A N 1
ATOM 1579 C CA . TRP A 1 198 ? 10.355 10.979 3.426 1.00 87.56 198 TRP A CA 1
ATOM 1580 C C . TRP A 1 198 ? 11.014 10.912 2.047 1.00 87.56 198 TRP A C 1
ATOM 1582 O O . TRP A 1 198 ? 12.213 11.149 1.938 1.00 87.56 198 TRP A O 1
ATOM 1592 N N . HIS A 1 199 ? 10.244 10.686 0.980 1.00 81.94 199 HIS A N 1
ATOM 1593 C CA . HIS A 1 199 ? 10.768 10.684 -0.392 1.00 81.94 199 HIS A CA 1
ATOM 1594 C C . HIS A 1 199 ? 11.362 12.024 -0.830 1.00 81.94 199 HIS A C 1
ATOM 1596 O O . HIS A 1 199 ? 12.370 12.049 -1.535 1.00 81.94 199 HIS A O 1
ATOM 1602 N N . ARG A 1 200 ? 10.774 13.137 -0.383 1.00 75.06 200 ARG A N 1
ATOM 1603 C CA . ARG A 1 200 ? 11.302 14.490 -0.620 1.00 75.06 200 ARG A CA 1
ATOM 1604 C C . ARG A 1 200 ? 12.657 14.695 0.058 1.00 75.06 200 ARG A C 1
ATOM 1606 O O . ARG A 1 200 ? 13.584 15.225 -0.544 1.00 75.06 200 ARG A O 1
ATOM 1613 N N . GLU A 1 201 ? 12.758 14.303 1.323 1.00 80.44 201 GLU A N 1
ATOM 1614 C CA . GLU A 1 201 ? 13.954 14.504 2.153 1.00 80.44 201 GLU A CA 1
ATOM 1615 C C . GLU A 1 201 ? 15.040 13.460 1.877 1.00 80.44 201 GLU A C 1
ATOM 1617 O O . GLU A 1 201 ? 16.220 13.662 2.185 1.00 80.44 201 GLU A O 1
ATOM 1622 N N . CYS A 1 202 ? 14.661 12.343 1.260 1.00 78.69 202 CYS A N 1
ATOM 1623 C CA . CYS A 1 202 ? 15.574 11.292 0.874 1.00 78.69 202 CYS A CA 1
ATOM 1624 C C . CYS A 1 202 ? 16.561 11.810 -0.179 1.00 78.69 202 CYS A C 1
ATOM 1626 O O . CYS A 1 202 ? 16.220 12.064 -1.338 1.00 78.69 202 CYS A O 1
ATOM 1628 N N . ARG A 1 203 ? 17.842 11.880 0.211 1.00 76.06 203 ARG A N 1
ATOM 1629 C CA . ARG A 1 203 ? 18.961 12.286 -0.664 1.00 76.06 203 ARG A CA 1
ATOM 1630 C C . ARG A 1 203 ? 19.037 11.484 -1.965 1.00 76.06 203 ARG A C 1
ATOM 1632 O O . ARG A 1 203 ? 19.619 11.962 -2.934 1.00 76.06 203 ARG A O 1
ATOM 1639 N N . ARG A 1 204 ? 18.467 10.276 -1.976 1.00 74.56 204 ARG A N 1
ATOM 1640 C CA . ARG A 1 204 ? 18.414 9.395 -3.143 1.00 74.56 204 ARG A CA 1
ATOM 1641 C C . ARG A 1 204 ? 17.585 9.983 -4.286 1.00 74.56 204 ARG A C 1
ATOM 1643 O O . ARG A 1 204 ? 17.962 9.777 -5.433 1.00 74.56 204 ARG A O 1
ATOM 1650 N N . HIS A 1 205 ? 16.495 10.696 -3.992 1.00 65.50 205 HIS A N 1
ATOM 1651 C CA . HIS A 1 205 ? 15.488 11.020 -5.004 1.00 65.50 205 HIS A CA 1
ATOM 1652 C C . HIS A 1 205 ? 15.508 12.481 -5.496 1.00 65.50 205 HIS A C 1
ATOM 1654 O O . HIS A 1 205 ? 15.068 12.719 -6.611 1.00 65.50 205 HIS A O 1
ATOM 1660 N N . LYS A 1 206 ? 16.094 13.447 -4.767 1.00 62.84 206 LYS A N 1
ATOM 1661 C CA . LYS A 1 206 ? 16.197 14.873 -5.187 1.00 62.84 206 LYS A CA 1
ATOM 1662 C C . LYS A 1 206 ? 14.857 15.473 -5.675 1.00 62.84 206 LYS A C 1
ATOM 1664 O O . LYS A 1 206 ? 14.783 16.045 -6.761 1.00 62.84 206 LYS A O 1
ATOM 1669 N N . LEU A 1 207 ? 13.786 15.314 -4.894 1.00 60.44 207 LEU A N 1
ATOM 1670 C CA . LEU A 1 207 ? 12.418 15.608 -5.340 1.00 60.44 207 LEU A CA 1
ATOM 1671 C C . LEU A 1 207 ? 11.788 16.835 -4.697 1.00 60.44 207 LEU A C 1
ATOM 1673 O O . LEU A 1 207 ? 11.091 16.721 -3.693 1.00 60.44 207 LEU A O 1
ATOM 1677 N N . ASP A 1 208 ? 11.869 17.974 -5.377 1.00 61.03 208 ASP A N 1
ATOM 1678 C CA . ASP A 1 208 ? 11.024 19.132 -5.054 1.00 61.03 208 ASP A CA 1
ATOM 1679 C C . ASP A 1 208 ? 9.590 18.993 -5.632 1.00 61.03 208 ASP A C 1
ATOM 1681 O O . ASP A 1 208 ? 8.667 19.696 -5.222 1.00 61.03 208 ASP A O 1
ATOM 1685 N N . VAL A 1 209 ? 9.363 18.038 -6.549 1.00 56.84 209 VAL A N 1
ATOM 1686 C CA . VAL A 1 209 ? 8.171 17.965 -7.427 1.00 56.84 209 VAL A CA 1
ATOM 1687 C C . VAL A 1 209 ? 7.003 17.126 -6.866 1.00 56.84 209 VAL A C 1
ATOM 1689 O O . VAL A 1 209 ? 5.855 17.318 -7.267 1.00 56.84 209 VAL A O 1
ATOM 1692 N N . MET A 1 210 ? 7.227 16.231 -5.894 1.00 58.62 210 MET A N 1
ATOM 1693 C CA . MET A 1 210 ? 6.175 15.319 -5.390 1.00 58.62 210 MET A CA 1
ATOM 1694 C C . MET A 1 210 ? 4.962 16.010 -4.751 1.00 58.62 210 MET A C 1
ATOM 1696 O O . MET A 1 210 ? 3.869 15.438 -4.714 1.00 58.62 210 MET A O 1
ATOM 1700 N N . LYS A 1 211 ? 5.133 17.240 -4.252 1.00 56.62 211 LYS A N 1
ATOM 1701 C CA . LYS A 1 211 ? 4.091 17.982 -3.527 1.00 56.62 211 LYS A CA 1
ATOM 1702 C C . LYS A 1 211 ? 2.818 18.164 -4.369 1.00 56.62 211 LYS A C 1
ATOM 1704 O O . LYS A 1 211 ? 1.713 18.034 -3.851 1.00 56.62 211 LYS A O 1
ATOM 1709 N N . ALA A 1 212 ? 2.978 18.368 -5.676 1.00 57.81 212 ALA A N 1
ATOM 1710 C CA . ALA A 1 212 ? 1.886 18.625 -6.614 1.00 57.81 212 ALA A CA 1
ATOM 1711 C C . ALA A 1 212 ? 1.012 17.387 -6.914 1.00 57.81 212 ALA A C 1
ATOM 1713 O O . ALA A 1 212 ? -0.136 17.498 -7.348 1.00 57.81 212 ALA A O 1
ATOM 1714 N N . ILE A 1 213 ? 1.540 16.183 -6.684 1.00 59.28 213 ILE A N 1
ATOM 1715 C CA . ILE A 1 213 ? 0.867 14.936 -7.064 1.00 59.28 213 ILE A CA 1
ATOM 1716 C C . ILE A 1 213 ? -0.139 14.522 -5.994 1.00 59.28 213 ILE A C 1
ATOM 1718 O O . ILE A 1 213 ? -1.258 14.130 -6.323 1.00 59.28 213 ILE A O 1
ATOM 1722 N N . ILE A 1 214 ? 0.233 14.667 -4.722 1.00 57.00 214 ILE A N 1
ATOM 1723 C CA . ILE A 1 214 ? -0.491 14.047 -3.605 1.00 57.00 214 ILE A CA 1
ATOM 1724 C C . ILE A 1 214 ? -1.400 15.038 -2.877 1.00 57.00 214 ILE A C 1
ATOM 1726 O O . ILE A 1 214 ? -2.460 14.645 -2.399 1.00 57.00 214 ILE A O 1
ATOM 1730 N N . VAL A 1 215 ? -1.048 16.325 -2.863 1.00 57.25 215 VAL A N 1
ATOM 1731 C CA . VAL A 1 215 ? -1.890 17.372 -2.258 1.00 57.25 215 VAL A CA 1
ATOM 1732 C C . VAL A 1 215 ? -3.017 17.818 -3.207 1.00 57.25 215 VAL A C 1
ATOM 1734 O O . VAL A 1 215 ? -3.985 18.424 -2.774 1.00 57.25 215 VAL A O 1
ATOM 1737 N N . GLY A 1 216 ? -2.944 17.469 -4.498 1.00 52.41 216 GLY A N 1
ATOM 1738 C CA . GLY A 1 216 ? -3.888 17.956 -5.514 1.00 52.41 216 GLY A CA 1
ATOM 1739 C C . GLY A 1 216 ? -3.564 19.362 -6.041 1.00 52.41 216 GLY A C 1
ATOM 1740 O O . GLY A 1 216 ? -4.239 19.830 -6.952 1.00 52.41 216 GLY A O 1
ATOM 1741 N N . ASP A 1 217 ? -2.492 19.993 -5.552 1.00 44.72 217 ASP A N 1
ATOM 1742 C CA . ASP A 1 217 ? -2.073 21.365 -5.884 1.00 44.72 217 ASP A CA 1
ATOM 1743 C C . ASP A 1 217 ? -1.322 21.491 -7.225 1.00 44.72 217 ASP A C 1
ATOM 1745 O O . ASP A 1 217 ? -0.378 22.269 -7.359 1.00 44.72 217 ASP A O 1
ATOM 1749 N N . LEU A 1 218 ? -1.709 20.744 -8.261 1.00 39.84 218 LEU A N 1
ATOM 1750 C CA . LEU A 1 218 ? -1.097 20.869 -9.590 1.00 39.84 218 LEU A CA 1
ATOM 1751 C C . LEU A 1 218 ? -1.636 22.114 -10.330 1.00 39.84 218 LEU A C 1
ATOM 1753 O O . LEU A 1 218 ? -2.183 22.018 -11.420 1.00 39.84 218 LEU A O 1
ATOM 1757 N N . GLN A 1 219 ? -1.440 23.300 -9.747 1.00 36.91 219 GLN A N 1
ATOM 1758 C CA . GLN A 1 219 ? -1.178 24.519 -10.512 1.00 36.91 219 GLN A CA 1
ATOM 1759 C C . GLN A 1 219 ? 0.338 24.645 -10.669 1.00 36.91 219 GLN A C 1
ATOM 1761 O O . GLN A 1 219 ? 0.995 25.485 -10.058 1.00 36.91 219 GLN A O 1
ATOM 1766 N N . VAL A 1 220 ? 0.926 23.757 -11.472 1.00 40.41 220 VAL A N 1
ATOM 1767 C CA . VAL A 1 220 ? 2.277 24.000 -11.977 1.00 40.41 220 VAL A CA 1
ATOM 1768 C C . VAL A 1 220 ? 2.125 25.112 -13.005 1.00 40.41 220 VAL A C 1
ATOM 1770 O O . VAL A 1 220 ? 1.677 24.870 -14.123 1.00 40.41 220 VAL A O 1
ATOM 1773 N N . ASN A 1 221 ? 2.433 26.344 -12.599 1.00 31.89 221 ASN A N 1
ATOM 1774 C CA . ASN A 1 221 ? 2.664 27.433 -13.538 1.00 31.89 221 ASN A CA 1
ATOM 1775 C C . ASN A 1 221 ? 3.849 27.020 -14.418 1.00 31.89 221 ASN A C 1
ATOM 1777 O O . ASN A 1 221 ? 4.999 27.060 -13.984 1.00 31.89 221 ASN A O 1
ATOM 1781 N N . LEU A 1 222 ? 3.536 26.553 -15.625 1.00 30.70 222 LEU A N 1
ATOM 1782 C CA . LEU A 1 222 ? 4.493 26.347 -16.700 1.00 30.70 222 LEU A CA 1
ATOM 1783 C C . LEU A 1 222 ? 4.904 27.734 -17.205 1.00 30.70 222 LEU A C 1
ATOM 1785 O O . LEU A 1 222 ? 4.215 28.307 -18.047 1.00 30.70 222 LEU A O 1
ATOM 1789 N N . ASN A 1 223 ? 5.983 28.273 -16.642 1.00 31.62 223 ASN A N 1
ATOM 1790 C CA . ASN A 1 223 ? 6.770 29.324 -17.283 1.00 31.62 223 ASN A CA 1
ATOM 1791 C C . ASN A 1 223 ? 7.963 28.685 -17.986 1.00 31.62 223 ASN A C 1
ATOM 1793 O O . ASN A 1 223 ? 8.611 27.822 -17.348 1.00 31.62 223 ASN A O 1
#

Organism: NCBI:txid1033008

pLDDT: mean 72.87, std 16.4, range [30.7, 94.75]

Radius of gyration: 21.19 Å; chains: 1; bounding box: 46×52×54 Å

Sequence (223 aa):
MTELLEIYGNDAVLRGVAAVPWITFIDGCFMEKDILIAEYHSARTGQWARPIAPRPDITLSVYERLGRTTDLEAFALEFPHYLHLKNGVAEAYAAGIFKATKDQIFPLRRYIKVLPDVTFFIHIGNEAAEMLGSGRTMTRSNFFCEELRQAIRRIGGSLRLEECERSMRGDPGMDGIDELDIQLAKQWRGFRDGYVPWHRECRRHKLDVMKAIIVGDLQVNLN

Foldseek 3Di:
DVVCCVVLPPQPLSVVLVCQLVVLVVVVVVVVVVLVVVVVVCVVVVDDPPDDDDDPDPDDDPVVVVVDDPDVVVCVVCVVVSVLVSNSVQSNVLCCLLPVDSPDDRPVVLSVQLSVLSSLLVSLVVVLLQCQLVVHDPVVSVVSLVSNVVSVVSNCVSLVLVLLVCVVVVNPPSPPDDVSSVSSSVSVCVCVVVVQVCSCPPPNRVDPPSCCRHVVVPPPPPD